Protein AF-X1DSL9-F1 (afdb_monomer)

Foldseek 3Di:
DDAWDWAFPADDDPVDTDIGTPGDHPDDPPDDDPDDDDDCDDPQWHFPAWDDEQQWIKGAATPVQQFKIKTAFRVPHVHQAQFDDPDDPPDRHRDQRHIDMDGAPDPDSWGWQYWDYDLFTWIFTQQAIKTWAFPVSDDDGRVGIDIGGQTGQGFDNDYWDDDDQWIWTATNVRDFIWIWGQDPVVRGIDIDTPPPD

Sequence (197 aa):
GKQGYFTVTAWTSATIVTANIISEIPGAANQYHSEWSREAFDDSNGPAHVTYHESRKVYATTNDSPQKVWLSRTFIYNDFGDSVDEGEDDDDIATDESGFDLELSTDQANEIKWLSSGESLATGTFGGEFTSVSPSGSSLTRKNKNSKRQSGWGSEFIKVMKMGNYVYYVQRGARRLRELFYFFDNDNYKSTDMTAL

Secondary structure (DSSP, 8-state):
----EEEEEEEEETTEEEEEEEE--SS-TT---------S--TTS--SEEEEETTEEEEE--SS-TTEEEEPBTTBTT---SSB--SSS---B--TTS-EEEE---SS-PPEEEEEESSSEEEEETTEEEEEE-TTSS--BTTB-EEEEEESS-B-SS--EEETTEEEEEBTTS--EEEEEEEGGGTEEEEEESS--

pLDDT: mean 88.48, std 10.77, range [45.94, 98.06]

Nearest PDB structures (foldseek):
  8ck1-assembly1_A  TM=8.897E-01  e=5.812E-11  Ribes
  2p4o-assembly1_A  TM=6.031E-01  e=2.527E-01  Nostoc punctiforme PCC 73102
  8h37-assembly1_P  TM=5.304E-01  e=2.164E-01  Homo sapiens
  8oxk-assembly1_A  TM=4.117E-01  e=8.518E+00  Blumeria hordei
  7kc8-assembly3_C  TM=2.123E-01  e=6.577E+00  Culex quinquefasciatus

Structure (mmCIF, N/CA/C/O backbone):
data_AF-X1DSL9-F1
#
_entry.id   AF-X1DSL9-F1
#
loop_
_atom_site.group_PDB
_atom_site.id
_atom_site.type_symbol
_atom_site.label_atom_id
_atom_site.label_alt_id
_atom_site.label_comp_id
_atom_site.label_asym_id
_atom_site.label_entity_id
_atom_site.label_seq_id
_atom_site.pdbx_PDB_ins_code
_atom_site.Cartn_x
_atom_site.Cartn_y
_atom_site.Cartn_z
_atom_site.occupancy
_atom_site.B_iso_or_equiv
_atom_site.auth_seq_id
_atom_site.auth_comp_id
_atom_site.auth_asym_id
_atom_site.auth_atom_id
_atom_site.pdbx_PDB_model_num
ATOM 1 N N . GLY A 1 1 ? 23.587 1.075 -9.862 1.00 53.50 1 GLY A N 1
ATOM 2 C CA . GLY A 1 1 ? 24.047 0.954 -11.256 1.00 53.50 1 GLY A CA 1
ATOM 3 C C . GLY A 1 1 ? 22.883 1.291 -12.152 1.00 53.50 1 GLY A C 1
ATOM 4 O O . GLY A 1 1 ? 21.760 1.189 -11.670 1.00 53.50 1 GLY A O 1
ATOM 5 N N . LYS A 1 2 ? 23.136 1.709 -13.396 1.00 64.62 2 LYS A N 1
ATOM 6 C CA . LYS A 1 2 ? 22.067 1.839 -14.396 1.00 64.62 2 LYS A CA 1
ATOM 7 C C . LYS A 1 2 ? 21.360 0.483 -14.542 1.00 64.62 2 LYS A C 1
ATOM 9 O O . LYS A 1 2 ? 22.008 -0.550 -14.365 1.00 64.62 2 LYS A O 1
ATOM 14 N N . GLN A 1 3 ? 20.055 0.482 -14.768 1.00 72.25 3 GLN A N 1
ATOM 15 C CA . GLN A 1 3 ? 19.262 -0.721 -15.020 1.00 72.25 3 GLN A CA 1
ATOM 16 C C . GLN A 1 3 ? 18.613 -0.547 -16.388 1.00 72.25 3 GLN A C 1
ATOM 18 O O . GLN A 1 3 ? 18.070 0.513 -16.664 1.00 72.25 3 GLN A O 1
ATOM 23 N N . GLY A 1 4 ? 18.691 -1.570 -17.234 1.00 78.75 4 GLY A N 1
ATOM 24 C CA . GLY A 1 4 ? 17.967 -1.586 -18.501 1.00 78.75 4 GLY A CA 1
ATOM 25 C C . GLY A 1 4 ? 16.655 -2.337 -18.354 1.00 78.75 4 GLY A C 1
ATOM 26 O O . GLY A 1 4 ? 16.510 -3.187 -17.472 1.00 78.75 4 GLY A O 1
ATOM 27 N N . TYR A 1 5 ? 15.713 -2.070 -19.248 1.00 81.94 5 TYR A N 1
ATOM 28 C CA . TYR A 1 5 ? 14.448 -2.792 -19.300 1.00 81.94 5 TYR A CA 1
ATOM 29 C C . TYR A 1 5 ? 14.023 -3.047 -20.743 1.00 81.94 5 TYR A C 1
ATOM 31 O O . TYR A 1 5 ? 14.337 -2.305 -21.678 1.00 81.94 5 TYR A O 1
ATOM 39 N N . PHE A 1 6 ? 13.324 -4.158 -20.926 1.00 85.44 6 PHE A N 1
ATOM 40 C CA . PHE A 1 6 ? 12.915 -4.665 -22.223 1.00 85.44 6 PHE A CA 1
ATOM 41 C C . PHE A 1 6 ? 11.532 -5.295 -22.120 1.00 85.44 6 PHE A C 1
ATOM 43 O O . PHE A 1 6 ? 11.137 -5.788 -21.064 1.00 85.44 6 PHE A O 1
ATOM 50 N N . THR A 1 7 ? 10.823 -5.343 -23.241 1.00 87.00 7 THR A N 1
ATOM 51 C CA . THR A 1 7 ? 9.549 -6.058 -23.345 1.00 87.00 7 THR A CA 1
ATOM 52 C C . THR A 1 7 ? 9.749 -7.327 -24.148 1.00 87.00 7 THR A C 1
ATOM 54 O O . THR A 1 7 ? 10.186 -7.276 -25.299 1.00 87.00 7 THR A O 1
ATOM 57 N N . VAL A 1 8 ? 9.404 -8.475 -23.565 1.00 88.38 8 VAL A N 1
ATOM 58 C CA . VAL A 1 8 ? 9.388 -9.755 -24.283 1.00 88.38 8 VAL A CA 1
ATOM 59 C C . VAL A 1 8 ? 8.252 -9.744 -25.307 1.00 88.38 8 VAL A C 1
ATOM 61 O O . VAL A 1 8 ? 7.096 -9.526 -24.960 1.00 88.38 8 VAL A O 1
ATOM 64 N N . THR A 1 9 ? 8.577 -9.983 -26.576 1.00 91.25 9 THR A N 1
ATOM 65 C CA . THR A 1 9 ? 7.624 -9.981 -27.699 1.00 91.25 9 THR A CA 1
ATOM 66 C C . THR A 1 9 ? 7.289 -11.378 -28.205 1.00 91.25 9 THR A C 1
ATOM 68 O O . THR A 1 9 ? 6.219 -11.577 -28.776 1.00 91.25 9 THR A O 1
ATOM 71 N N . ALA A 1 10 ? 8.171 -12.358 -27.990 1.00 91.62 10 ALA A N 1
ATOM 72 C CA . ALA A 1 10 ? 7.901 -13.754 -28.317 1.00 91.62 10 ALA A CA 1
ATOM 73 C C . ALA A 1 10 ? 8.630 -14.710 -27.367 1.00 91.62 10 ALA A C 1
ATOM 75 O O . ALA A 1 10 ? 9.811 -14.536 -27.062 1.00 91.62 10 ALA A O 1
ATOM 76 N N . TRP A 1 11 ? 7.938 -15.768 -26.949 1.00 90.88 11 TRP A N 1
ATOM 77 C CA . TRP A 1 11 ? 8.532 -16.875 -26.206 1.00 90.88 11 TRP A CA 1
ATOM 78 C C . TRP A 1 11 ? 8.866 -18.022 -27.162 1.00 90.88 11 TRP A C 1
ATOM 80 O O . TRP A 1 11 ? 8.003 -18.464 -27.919 1.00 90.88 11 TRP A O 1
ATOM 90 N N . THR A 1 12 ? 10.113 -18.502 -27.140 1.00 94.19 12 THR A N 1
ATOM 91 C CA . THR A 1 12 ? 10.549 -19.639 -27.974 1.00 94.19 12 THR A CA 1
ATOM 92 C C . THR A 1 12 ? 10.732 -20.902 -27.137 1.00 94.19 12 THR A C 1
ATOM 94 O O . THR A 1 12 ? 10.308 -21.982 -27.541 1.00 94.19 12 THR A O 1
ATOM 97 N N . SER A 1 13 ? 11.386 -20.787 -25.979 1.00 91.88 13 SER A N 1
ATOM 98 C CA . SER A 1 13 ? 11.578 -21.886 -25.029 1.00 91.88 13 SER A CA 1
ATOM 99 C C . SER A 1 13 ? 11.922 -21.352 -23.635 1.00 91.88 13 SER A C 1
ATOM 101 O O . SER A 1 13 ? 12.111 -20.151 -23.452 1.00 91.88 13 SER A O 1
ATOM 103 N N . ALA A 1 14 ? 12.082 -22.244 -22.653 1.00 87.75 14 ALA A N 1
ATOM 104 C CA . ALA A 1 14 ? 12.464 -21.878 -21.286 1.00 87.75 14 ALA A CA 1
ATOM 105 C C . ALA A 1 14 ? 13.813 -21.134 -21.176 1.00 87.75 14 ALA A C 1
ATOM 107 O O . ALA A 1 14 ? 14.087 -20.535 -20.142 1.00 87.75 14 ALA A O 1
ATOM 108 N N . THR A 1 15 ? 14.652 -21.165 -22.216 1.00 88.00 15 THR A N 1
ATOM 109 C CA . THR A 1 15 ? 15.962 -20.494 -22.244 1.00 88.00 15 THR A CA 1
ATOM 110 C C . THR A 1 15 ? 16.094 -19.455 -23.358 1.00 88.00 15 THR A C 1
ATOM 112 O O . THR A 1 15 ? 17.153 -18.847 -23.487 1.00 88.00 15 THR A O 1
ATOM 115 N N . ILE A 1 16 ? 15.057 -19.254 -24.184 1.00 88.94 16 ILE A N 1
ATOM 116 C CA . ILE A 1 16 ? 15.119 -18.371 -25.358 1.00 88.94 16 ILE A CA 1
ATOM 117 C C . ILE A 1 16 ? 13.824 -17.567 -25.485 1.00 88.94 16 ILE A C 1
ATOM 119 O O . ILE A 1 16 ? 12.738 -18.129 -25.661 1.00 88.94 16 ILE A O 1
ATOM 123 N N . VAL A 1 17 ? 13.970 -16.244 -25.484 1.00 90.62 17 VAL A N 1
ATOM 124 C CA . VAL A 1 17 ? 12.904 -15.271 -25.741 1.00 90.62 17 VAL A CA 1
ATOM 125 C C . VAL A 1 17 ? 13.386 -14.210 -26.730 1.00 90.62 17 VAL A C 1
ATOM 127 O O . VAL A 1 17 ? 14.581 -13.934 -26.826 1.00 90.62 17 VAL A O 1
ATOM 130 N N . THR A 1 18 ? 12.457 -13.614 -27.468 1.00 91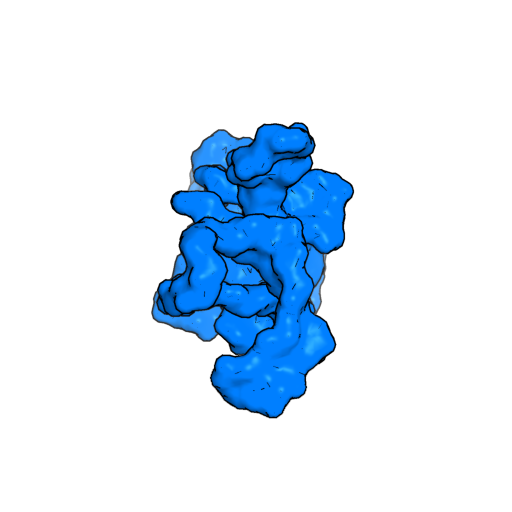.94 18 THR A N 1
ATOM 131 C CA . THR A 1 18 ? 12.689 -12.403 -28.262 1.00 91.94 18 THR A CA 1
ATOM 132 C C . THR A 1 18 ? 12.154 -11.213 -27.482 1.00 91.94 18 THR A C 1
ATOM 134 O O . THR A 1 18 ? 11.041 -11.277 -26.959 1.00 91.94 18 THR A O 1
ATOM 137 N N . ALA A 1 19 ? 12.934 -10.138 -27.397 1.00 89.50 19 ALA A N 1
ATOM 138 C CA . ALA A 1 19 ? 12.569 -8.937 -26.662 1.00 89.50 19 ALA A CA 1
ATOM 139 C C . ALA A 1 19 ? 12.942 -7.665 -27.429 1.00 89.50 19 ALA A C 1
ATOM 141 O O . ALA A 1 19 ? 13.928 -7.641 -28.164 1.00 89.50 19 ALA A O 1
ATOM 142 N N . ASN A 1 20 ? 12.161 -6.609 -27.212 1.00 89.62 20 ASN A N 1
ATOM 143 C CA . ASN A 1 20 ? 12.478 -5.250 -27.627 1.00 89.62 20 ASN A CA 1
ATOM 144 C C . ASN A 1 20 ? 13.116 -4.517 -26.446 1.00 89.62 20 ASN A C 1
ATOM 146 O O . ASN A 1 20 ? 12.487 -4.387 -25.396 1.00 89.62 20 ASN A O 1
ATOM 150 N N . ILE A 1 21 ? 14.347 -4.043 -26.622 1.00 85.75 21 ILE A N 1
ATOM 151 C CA . ILE A 1 21 ? 15.046 -3.228 -25.624 1.00 85.75 21 ILE A CA 1
ATOM 152 C C . ILE A 1 21 ? 14.419 -1.831 -25.627 1.00 85.75 21 ILE A C 1
ATOM 154 O O . ILE A 1 21 ? 14.299 -1.227 -26.693 1.00 85.75 21 ILE A O 1
ATOM 158 N N . ILE A 1 22 ? 13.992 -1.354 -24.457 1.00 82.06 22 ILE A N 1
ATOM 159 C CA . ILE A 1 22 ? 13.404 -0.016 -24.291 1.00 82.06 22 ILE A CA 1
ATOM 160 C C . ILE A 1 22 ? 14.430 0.933 -23.670 1.00 82.06 22 ILE A C 1
ATOM 162 O O . ILE A 1 22 ? 14.596 2.040 -24.164 1.00 82.06 22 ILE A O 1
ATOM 166 N N . SER A 1 23 ? 15.153 0.467 -22.650 1.00 79.44 23 SER A N 1
ATOM 167 C CA . SER A 1 23 ? 16.322 1.141 -22.078 1.00 79.44 23 SER A CA 1
ATOM 168 C C . SER A 1 23 ? 17.539 0.227 -22.161 1.00 79.44 23 SER A C 1
ATOM 170 O O . SER A 1 23 ? 17.407 -1.000 -22.066 1.00 79.44 23 SER A O 1
ATOM 172 N N . GLU A 1 24 ? 18.714 0.818 -22.375 1.00 81.88 24 GLU A N 1
ATOM 173 C CA . GLU A 1 24 ? 19.961 0.090 -22.584 1.00 81.88 24 GLU A CA 1
ATOM 174 C C . GLU A 1 24 ? 20.248 -0.855 -21.410 1.00 81.88 24 GLU A C 1
ATOM 176 O O . GLU A 1 24 ? 20.311 -0.455 -20.250 1.00 81.88 24 GLU A O 1
ATOM 181 N N . ILE A 1 25 ? 20.438 -2.142 -21.715 1.00 81.06 25 ILE A N 1
ATOM 182 C CA . ILE A 1 25 ? 20.889 -3.123 -20.729 1.00 81.06 25 ILE A CA 1
ATOM 183 C C . ILE A 1 25 ? 22.394 -2.904 -20.535 1.00 81.06 25 ILE A C 1
ATOM 185 O O . ILE A 1 25 ? 23.152 -3.142 -21.478 1.00 81.06 25 ILE A O 1
ATOM 189 N N . PRO A 1 26 ? 22.855 -2.480 -19.344 1.00 79.81 26 PRO A N 1
ATOM 190 C CA . PRO A 1 26 ? 24.256 -2.141 -19.150 1.00 79.81 26 PRO A CA 1
ATOM 191 C C . PRO A 1 26 ? 25.144 -3.373 -19.314 1.00 79.81 26 PRO A C 1
ATOM 193 O O . PRO A 1 26 ? 24.991 -4.348 -18.580 1.00 79.81 26 PRO A O 1
ATOM 196 N N . GLY A 1 27 ? 26.111 -3.314 -20.227 1.00 77.44 27 GLY A N 1
ATOM 197 C CA . GLY A 1 27 ? 27.051 -4.405 -20.481 1.00 77.44 27 GLY A CA 1
ATOM 198 C C . GLY A 1 27 ? 27.331 -4.590 -21.967 1.00 77.44 27 GLY A C 1
ATOM 199 O O . GLY A 1 27 ? 26.749 -3.926 -22.819 1.00 77.44 27 GLY A O 1
ATOM 200 N N . ALA A 1 28 ? 28.254 -5.493 -22.299 1.00 67.44 28 ALA A N 1
ATOM 201 C CA . ALA A 1 28 ? 28.472 -5.848 -23.699 1.00 67.44 28 ALA A CA 1
ATOM 202 C C . ALA A 1 28 ? 27.356 -6.785 -24.191 1.00 67.44 28 ALA A C 1
ATOM 204 O O . ALA A 1 28 ? 26.881 -7.642 -23.444 1.00 67.44 28 ALA A O 1
ATOM 205 N N . ALA A 1 29 ? 26.986 -6.679 -25.471 1.00 70.50 29 ALA A N 1
ATOM 206 C CA . ALA A 1 29 ? 26.063 -7.621 -26.101 1.00 70.50 29 ALA A CA 1
ATOM 207 C C . ALA A 1 29 ? 26.528 -9.081 -25.896 1.00 70.50 29 ALA A C 1
ATOM 209 O O . ALA A 1 29 ? 27.721 -9.377 -25.989 1.00 70.50 29 ALA A O 1
ATOM 210 N N . ASN A 1 30 ? 25.582 -9.995 -25.648 1.00 74.38 30 ASN A N 1
ATOM 211 C CA . ASN A 1 30 ? 25.807 -11.419 -25.335 1.00 74.38 30 ASN A CA 1
ATOM 212 C C . ASN A 1 30 ? 26.483 -11.716 -23.980 1.00 74.38 30 ASN A C 1
ATOM 214 O O . ASN A 1 30 ? 27.097 -12.775 -23.821 1.00 74.38 30 ASN A O 1
ATOM 218 N N . GLN A 1 31 ? 26.369 -10.825 -22.994 1.00 78.81 31 GLN A N 1
ATOM 219 C CA . GLN A 1 31 ? 26.757 -11.133 -21.617 1.00 78.81 31 GLN A CA 1
ATOM 220 C C . GLN A 1 31 ? 25.632 -11.812 -20.830 1.00 78.81 31 GLN A C 1
ATOM 222 O O . GLN A 1 31 ? 24.444 -11.648 -21.100 1.00 78.81 31 GLN A O 1
ATOM 227 N N . TYR A 1 32 ? 26.035 -12.617 -19.848 1.00 79.69 32 TYR A N 1
ATOM 228 C CA . TYR A 1 32 ? 25.118 -13.229 -18.898 1.00 79.69 32 TYR A CA 1
ATOM 229 C C . TYR A 1 32 ? 24.768 -12.225 -17.795 1.00 79.69 32 TYR A C 1
ATOM 231 O O . TYR A 1 32 ? 25.663 -11.718 -17.119 1.00 79.69 32 TYR A O 1
ATOM 239 N N . HIS A 1 33 ? 23.472 -11.992 -17.585 1.00 80.69 33 HIS A N 1
ATOM 240 C CA . HIS A 1 33 ? 22.948 -11.188 -16.484 1.00 80.69 33 HIS A CA 1
ATOM 241 C C . HIS A 1 33 ? 22.270 -12.115 -15.469 1.00 80.69 33 HIS A C 1
ATOM 243 O O . HIS A 1 33 ? 21.250 -12.734 -15.768 1.00 80.69 33 HIS A O 1
ATOM 249 N N . SER A 1 34 ? 22.848 -12.240 -14.271 1.00 82.75 34 SER A N 1
ATOM 250 C CA . SER A 1 34 ? 22.270 -13.030 -13.171 1.00 82.75 34 SER A CA 1
ATOM 251 C C . SER A 1 34 ? 21.166 -12.297 -12.417 1.00 82.75 34 SER A C 1
ATOM 253 O O . SER A 1 34 ? 20.365 -12.928 -11.734 1.00 82.75 34 SER A O 1
ATOM 255 N N . GLU A 1 35 ? 21.151 -10.970 -12.508 1.00 81.62 35 GLU A N 1
ATOM 256 C CA . GLU A 1 35 ? 20.206 -10.105 -11.815 1.00 81.62 35 GLU A CA 1
ATOM 257 C C . GLU A 1 35 ? 19.180 -9.597 -12.822 1.00 81.62 35 GLU A C 1
ATOM 259 O O . GLU A 1 35 ? 19.489 -8.785 -13.691 1.00 81.62 35 GLU A O 1
ATOM 264 N N . TRP A 1 36 ? 17.962 -10.110 -12.716 1.00 81.31 36 TRP A N 1
ATOM 265 C CA . TRP A 1 36 ? 16.813 -9.632 -13.469 1.00 81.31 36 TRP A CA 1
ATOM 266 C C . TRP A 1 36 ? 15.562 -9.789 -12.608 1.00 81.31 36 TRP A C 1
ATOM 268 O O . TRP A 1 36 ? 15.503 -10.636 -11.713 1.00 81.31 36 TRP A O 1
ATOM 278 N N . SER A 1 37 ? 14.562 -8.964 -12.877 1.00 82.88 37 SER A N 1
ATOM 279 C CA . SER A 1 37 ? 13.240 -9.061 -12.274 1.00 82.88 37 SER A CA 1
ATOM 280 C C . SER A 1 37 ? 12.183 -9.048 -13.367 1.00 82.88 37 SER A C 1
ATOM 282 O O . SER A 1 37 ? 12.396 -8.532 -14.464 1.00 82.88 37 SER A O 1
ATOM 284 N N . ARG A 1 38 ? 11.042 -9.660 -13.064 1.00 84.19 38 ARG A N 1
ATOM 285 C CA . ARG A 1 38 ? 9.847 -9.600 -13.900 1.00 84.19 38 ARG A CA 1
ATOM 286 C C . ARG A 1 38 ? 8.983 -8.402 -13.501 1.00 84.19 38 ARG A C 1
ATOM 288 O O . ARG A 1 38 ? 9.113 -7.897 -12.383 1.00 84.19 38 ARG A O 1
ATOM 295 N N . GLU A 1 39 ? 8.091 -7.972 -14.390 1.00 83.25 39 GLU A N 1
ATOM 296 C CA . GLU A 1 39 ? 7.032 -7.027 -14.056 1.00 83.25 39 GLU A CA 1
ATOM 297 C C . GLU A 1 39 ? 6.227 -7.463 -12.818 1.00 83.25 39 GLU A C 1
ATOM 299 O O . GLU A 1 39 ? 5.991 -8.648 -12.584 1.00 83.25 39 GLU A O 1
ATOM 304 N N . ALA A 1 40 ? 5.792 -6.486 -12.016 1.00 85.62 40 ALA A N 1
ATOM 305 C CA . ALA A 1 40 ? 4.997 -6.751 -10.815 1.00 85.62 40 ALA A CA 1
ATOM 306 C C . ALA A 1 40 ? 3.572 -7.234 -11.135 1.00 85.62 40 ALA A C 1
ATOM 308 O O . ALA A 1 40 ? 2.959 -7.905 -10.307 1.00 85.62 40 ALA A O 1
ATOM 309 N N . PHE A 1 41 ? 3.052 -6.876 -12.314 1.00 89.56 41 PHE A N 1
ATOM 310 C CA . PHE A 1 41 ? 1.692 -7.181 -12.745 1.00 89.56 41 PHE A CA 1
ATOM 311 C C . PHE A 1 41 ? 1.694 -7.810 -14.133 1.00 89.56 41 PHE A C 1
ATOM 313 O O . PHE A 1 41 ? 2.291 -7.260 -15.054 1.00 89.56 41 PHE A O 1
ATOM 320 N N . ASP A 1 42 ? 0.961 -8.907 -14.287 1.00 88.44 42 ASP A N 1
ATOM 321 C CA . ASP A 1 42 ? 0.692 -9.548 -15.573 1.00 88.44 42 ASP A CA 1
ATOM 322 C C . ASP A 1 42 ? -0.766 -10.050 -15.632 1.00 88.44 42 ASP A C 1
ATOM 324 O O . ASP A 1 42 ? -1.522 -9.896 -14.668 1.00 88.44 42 ASP A O 1
ATOM 328 N N . ASP A 1 43 ? -1.164 -10.669 -16.748 1.00 86.56 43 ASP A N 1
ATOM 329 C CA . ASP A 1 43 ? -2.524 -11.196 -16.960 1.00 86.56 43 ASP A CA 1
ATOM 330 C C . ASP A 1 43 ? -2.972 -12.236 -15.909 1.00 86.56 43 ASP A C 1
ATOM 332 O O . ASP A 1 43 ? -4.168 -12.446 -15.700 1.00 86.56 43 ASP A O 1
ATOM 336 N N . SER A 1 44 ? -2.027 -12.897 -15.242 1.00 88.94 44 SER A N 1
ATOM 337 C CA . SER A 1 44 ? -2.242 -13.907 -14.199 1.00 88.94 44 SER A CA 1
ATOM 338 C C . SER A 1 44 ? -1.964 -13.412 -12.770 1.00 88.94 44 SER A C 1
ATOM 340 O O . SER A 1 44 ? -2.348 -14.076 -11.804 1.00 88.94 44 SER A O 1
ATOM 342 N N . ASN A 1 45 ? -1.333 -12.246 -12.619 1.00 92.19 45 ASN A N 1
ATOM 343 C CA . ASN A 1 45 ? -0.807 -11.712 -11.365 1.00 92.19 45 ASN A CA 1
ATOM 344 C C . ASN A 1 45 ? -1.160 -10.227 -11.197 1.00 92.19 45 ASN A C 1
ATOM 346 O O . ASN A 1 45 ? -0.297 -9.363 -11.057 1.00 92.19 45 ASN A O 1
ATOM 350 N N . GLY A 1 46 ? -2.455 -9.921 -11.247 1.00 92.88 46 GLY A N 1
ATOM 351 C CA . GLY A 1 46 ? -2.964 -8.567 -11.041 1.00 92.88 46 GLY A CA 1
ATOM 352 C C . GLY A 1 46 ? -3.097 -8.182 -9.560 1.00 92.88 46 GLY A C 1
ATOM 353 O O . GLY A 1 46 ? -3.165 -9.055 -8.689 1.00 92.88 46 GLY A O 1
ATOM 354 N N . PRO A 1 47 ? -3.181 -6.875 -9.255 1.00 95.44 47 PRO A N 1
ATOM 355 C CA . PRO A 1 47 ? -3.412 -6.407 -7.898 1.00 95.44 47 PRO A CA 1
ATOM 356 C C . PRO A 1 47 ? -4.860 -6.645 -7.447 1.00 95.44 47 PRO A C 1
ATOM 358 O O . PRO A 1 47 ? -5.794 -6.375 -8.206 1.00 95.44 47 PRO A O 1
ATOM 361 N N . ALA A 1 48 ? -5.082 -7.075 -6.199 1.00 94.50 48 ALA A N 1
ATOM 362 C CA . ALA A 1 48 ? -6.448 -7.283 -5.686 1.00 94.50 48 ALA A CA 1
ATOM 363 C C . ALA A 1 48 ? -7.077 -6.017 -5.076 1.00 94.50 48 ALA A C 1
ATOM 365 O O . ALA A 1 48 ? -8.300 -5.926 -4.929 1.00 94.50 48 ALA A O 1
ATOM 366 N N . HIS A 1 49 ? -6.258 -5.023 -4.719 1.00 96.12 49 HIS A N 1
ATOM 367 C CA . HIS A 1 49 ? -6.713 -3.789 -4.084 1.00 96.12 49 HIS A CA 1
ATOM 368 C C . HIS A 1 49 ? -6.224 -2.541 -4.809 1.00 96.12 49 HIS A C 1
ATOM 370 O O . HIS A 1 49 ? -5.084 -2.477 -5.263 1.00 96.12 49 HIS A O 1
ATOM 376 N N . VAL A 1 50 ? -7.087 -1.521 -4.854 1.00 96.56 50 VAL A N 1
ATOM 377 C CA . VAL A 1 50 ? -6.793 -0.217 -5.452 1.00 96.56 50 VAL A CA 1
ATOM 378 C C . VAL A 1 50 ? -7.322 0.923 -4.584 1.00 96.56 50 VAL A C 1
ATOM 380 O O . VAL A 1 50 ? -8.425 0.848 -4.039 1.00 96.56 50 VAL A O 1
ATOM 383 N N . THR A 1 51 ? -6.545 1.996 -4.467 1.00 96.81 51 THR A N 1
ATOM 384 C CA . THR A 1 51 ? -6.988 3.282 -3.911 1.00 96.81 51 THR A CA 1
ATOM 385 C C . THR A 1 51 ? -6.183 4.435 -4.516 1.00 96.81 51 THR A C 1
ATOM 387 O O . THR A 1 51 ? -5.348 4.227 -5.395 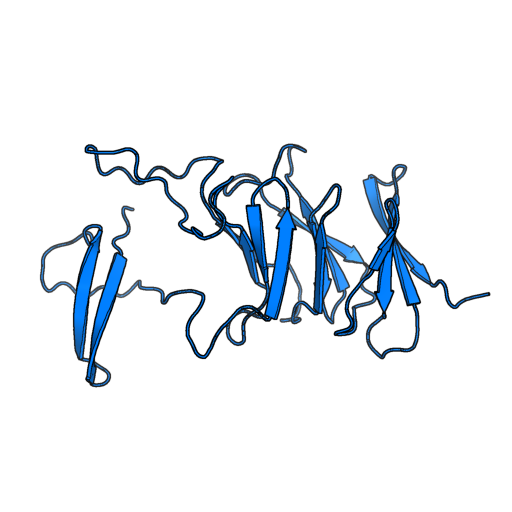1.00 96.81 51 THR A O 1
ATOM 390 N N . TYR A 1 52 ? -6.430 5.655 -4.049 1.00 97.00 52 TYR A N 1
ATOM 391 C CA . TYR A 1 52 ? -5.619 6.828 -4.354 1.00 97.00 52 TYR A CA 1
ATOM 392 C C . TYR A 1 52 ? -5.122 7.465 -3.061 1.00 97.00 52 TYR A C 1
ATOM 394 O O . TYR A 1 52 ? -5.882 7.619 -2.102 1.00 97.00 52 TYR A O 1
ATOM 402 N N . HIS A 1 53 ? -3.854 7.852 -3.029 1.00 97.06 53 HIS A N 1
ATOM 403 C CA . HIS A 1 53 ? -3.231 8.482 -1.870 1.00 97.06 53 HIS A CA 1
ATOM 404 C C . HIS A 1 53 ? -2.191 9.493 -2.343 1.00 97.06 53 HIS A C 1
ATOM 406 O O . HIS A 1 53 ? -1.389 9.164 -3.209 1.00 97.06 53 HIS A O 1
ATOM 412 N N . GLU A 1 54 ? -2.251 10.722 -1.824 1.00 95.69 54 GLU A N 1
ATOM 413 C CA . GLU A 1 54 ? -1.286 11.793 -2.125 1.00 95.69 54 GLU A CA 1
ATOM 414 C C . GLU A 1 54 ? -0.989 11.976 -3.625 1.00 95.69 54 GLU A C 1
ATOM 416 O O . GLU A 1 54 ? 0.158 11.987 -4.062 1.00 95.69 54 GLU A O 1
ATOM 421 N N . SER A 1 55 ? -2.044 12.091 -4.438 1.00 96.19 55 SER A N 1
ATOM 422 C CA . SER A 1 55 ? -1.932 12.234 -5.900 1.00 96.19 55 SER A CA 1
ATOM 423 C C . SER A 1 55 ? -1.232 11.064 -6.601 1.00 96.19 55 SER A C 1
ATOM 425 O O . SER A 1 55 ? -0.699 11.225 -7.697 1.00 96.19 55 SER A O 1
ATOM 427 N N . ARG A 1 56 ? -1.277 9.864 -6.017 1.00 96.62 56 ARG A N 1
ATOM 428 C CA . ARG A 1 5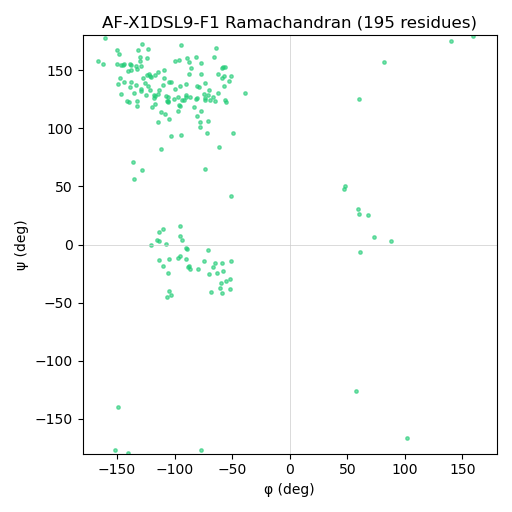6 ? -0.798 8.615 -6.622 1.00 96.62 56 ARG A CA 1
ATOM 429 C C . ARG A 1 56 ? -1.913 7.585 -6.657 1.00 96.62 56 ARG A C 1
ATOM 431 O O . ARG A 1 56 ? -2.746 7.525 -5.747 1.00 96.62 56 ARG A O 1
ATOM 438 N N . LYS A 1 57 ? -1.925 6.752 -7.695 1.00 97.56 57 LYS A N 1
ATOM 439 C CA . LYS A 1 57 ? -2.711 5.519 -7.693 1.00 97.56 57 LYS A CA 1
ATOM 440 C C . LYS A 1 57 ? -1.939 4.484 -6.890 1.00 97.56 57 LYS A C 1
ATOM 442 O O . LYS A 1 57 ? -0.730 4.350 -7.052 1.00 97.56 57 LYS A O 1
ATOM 447 N N . VAL A 1 58 ? -2.641 3.763 -6.033 1.00 97.94 58 VAL A N 1
ATOM 448 C CA . VAL A 1 58 ? -2.059 2.752 -5.161 1.00 97.94 58 VAL A CA 1
ATOM 449 C C . VAL A 1 58 ? -2.661 1.406 -5.510 1.00 97.94 58 VAL A C 1
ATOM 451 O O . VAL A 1 58 ? -3.883 1.260 -5.481 1.00 97.94 58 VAL A O 1
ATOM 454 N N . TYR A 1 59 ? -1.807 0.434 -5.790 1.00 97.62 59 TYR A N 1
ATOM 455 C CA . TYR A 1 59 ? -2.168 -0.972 -5.877 1.00 97.62 59 TYR A CA 1
ATOM 456 C C . TYR A 1 59 ? -1.595 -1.728 -4.689 1.00 97.62 59 TYR A C 1
ATOM 458 O O . TYR A 1 59 ? -0.550 -1.360 -4.158 1.00 97.62 59 TYR A O 1
ATOM 466 N N . ALA A 1 60 ? -2.258 -2.796 -4.266 1.00 96.12 60 ALA A N 1
ATOM 467 C CA . ALA A 1 60 ? -1.698 -3.694 -3.270 1.00 96.12 60 ALA A CA 1
ATOM 468 C C . ALA A 1 60 ? -2.101 -5.133 -3.529 1.00 96.12 60 ALA A C 1
ATOM 470 O O . ALA A 1 60 ? -3.177 -5.372 -4.080 1.00 96.12 60 ALA A O 1
ATOM 471 N N . THR A 1 61 ? -1.240 -6.023 -3.032 1.00 94.56 61 THR A N 1
ATOM 472 C CA . THR A 1 61 ? -1.339 -7.484 -3.046 1.00 94.56 61 THR A CA 1
ATOM 473 C C . THR A 1 61 ? -1.413 -8.097 -4.439 1.00 94.56 61 THR A C 1
ATOM 475 O O . THR A 1 61 ? -2.286 -7.766 -5.229 1.00 94.56 61 THR A O 1
ATOM 478 N N . THR A 1 62 ? -0.511 -9.026 -4.725 1.00 94.50 62 THR A N 1
ATOM 479 C CA . THR A 1 62 ? -0.607 -9.946 -5.866 1.00 94.50 62 THR A CA 1
ATOM 480 C C . THR A 1 62 ? -0.427 -11.376 -5.357 1.00 94.50 62 THR A C 1
ATOM 482 O O . THR A 1 62 ? -0.089 -11.569 -4.184 1.00 94.50 62 THR A O 1
ATOM 485 N N . ASN A 1 63 ? -0.631 -12.382 -6.211 1.00 91.50 63 ASN A N 1
ATOM 486 C CA . ASN A 1 63 ? -0.434 -13.781 -5.817 1.00 91.50 63 ASN A CA 1
ATOM 487 C C . ASN A 1 63 ? 1.021 -14.041 -5.391 1.00 91.50 63 ASN A C 1
ATOM 489 O O . ASN A 1 63 ? 1.257 -14.752 -4.415 1.00 91.50 63 ASN A O 1
ATOM 493 N N . ASP A 1 64 ? 1.981 -13.409 -6.072 1.00 92.00 64 ASP A N 1
ATOM 494 C CA . ASP A 1 64 ? 3.412 -13.569 -5.781 1.00 92.00 64 ASP A CA 1
ATOM 495 C C . ASP A 1 64 ? 3.925 -12.620 -4.691 1.00 92.00 64 ASP A C 1
ATOM 497 O O . ASP A 1 64 ? 4.977 -12.845 -4.095 1.00 92.00 64 ASP A O 1
ATOM 501 N N . SER A 1 65 ? 3.222 -11.515 -4.441 1.00 92.94 65 SER A N 1
ATOM 502 C CA . SER A 1 65 ? 3.638 -10.471 -3.500 1.00 92.94 65 SER A CA 1
ATOM 503 C C . SER A 1 65 ? 2.460 -10.015 -2.632 1.00 92.94 65 SER A C 1
ATOM 505 O O . SER A 1 65 ? 1.972 -8.886 -2.767 1.00 92.94 65 SER A O 1
ATOM 507 N N . PRO A 1 66 ? 1.999 -10.865 -1.692 1.00 93.00 66 PRO A N 1
ATOM 508 C CA . PRO A 1 66 ? 0.772 -10.623 -0.934 1.00 93.00 66 PRO A CA 1
ATOM 509 C C . PRO A 1 66 ? 0.852 -9.412 0.013 1.00 93.00 66 PRO A C 1
ATOM 511 O O . PRO A 1 66 ? -0.186 -8.877 0.411 1.00 93.00 66 PRO A O 1
ATOM 514 N N . GLN A 1 67 ? 2.065 -8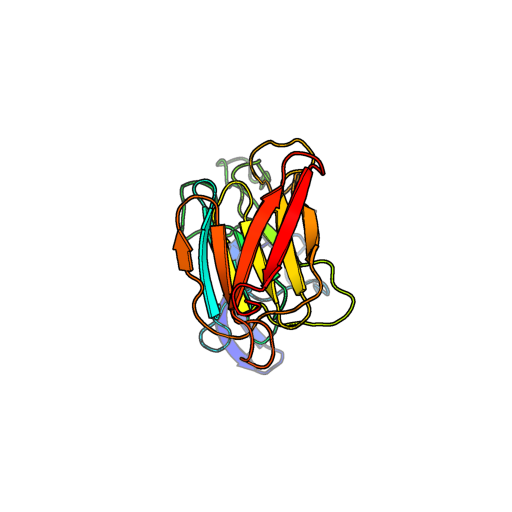.966 0.361 1.00 93.88 67 GLN A N 1
ATOM 515 C CA . GLN A 1 67 ? 2.329 -7.889 1.329 1.00 93.88 67 GLN A CA 1
ATOM 516 C C . GLN A 1 67 ? 2.811 -6.578 0.705 1.00 93.88 67 GLN A C 1
ATOM 518 O O . GLN A 1 67 ? 3.118 -5.629 1.433 1.00 93.88 67 GLN A O 1
ATOM 523 N N . LYS A 1 68 ? 2.932 -6.528 -0.623 1.00 94.75 68 LYS A N 1
ATOM 524 C CA . LYS A 1 68 ? 3.444 -5.350 -1.314 1.00 94.75 68 LYS A CA 1
ATOM 525 C C . LYS A 1 68 ? 2.338 -4.356 -1.637 1.00 94.75 68 LYS A C 1
ATOM 527 O O . LYS A 1 68 ? 1.192 -4.717 -1.920 1.00 94.75 68 LYS A O 1
ATOM 532 N N . VAL A 1 69 ? 2.732 -3.092 -1.604 1.00 96.44 69 VAL A N 1
ATOM 533 C CA . VAL A 1 69 ? 1.957 -1.927 -2.011 1.00 96.44 69 VAL A CA 1
ATOM 534 C C . VAL A 1 69 ? 2.785 -1.170 -3.041 1.00 96.44 69 VAL A C 1
ATOM 536 O O . VAL A 1 69 ? 3.941 -0.856 -2.785 1.00 96.44 69 VAL A O 1
ATOM 539 N N . TRP A 1 70 ? 2.199 -0.851 -4.187 1.00 96.50 70 TRP A N 1
ATOM 540 C CA . TRP A 1 70 ? 2.829 -0.080 -5.253 1.00 96.50 70 TRP A CA 1
ATOM 541 C C . TRP A 1 70 ? 2.117 1.251 -5.397 1.00 96.50 70 TRP A C 1
ATOM 543 O O . TRP A 1 70 ? 0.889 1.299 -5.457 1.00 96.50 70 TRP A O 1
ATOM 553 N N . LEU A 1 71 ? 2.883 2.330 -5.468 1.00 97.00 71 LEU A N 1
ATOM 554 C CA . LEU A 1 71 ? 2.382 3.671 -5.696 1.00 97.00 71 LEU A CA 1
ATOM 555 C C . LEU A 1 71 ? 2.897 4.163 -7.042 1.00 97.00 71 LEU A C 1
ATOM 557 O O . LEU A 1 71 ? 4.093 4.089 -7.330 1.00 97.00 71 LEU A O 1
ATOM 561 N N . SER A 1 72 ? 1.975 4.667 -7.858 1.00 95.44 72 SER A N 1
ATOM 562 C CA . SER A 1 72 ? 2.304 5.282 -9.134 1.00 95.44 72 SER A CA 1
ATOM 563 C C . SER A 1 72 ? 3.141 6.530 -8.907 1.00 95.44 72 SER A C 1
ATOM 565 O O . SER A 1 72 ? 3.207 7.076 -7.799 1.00 95.44 72 SER A O 1
ATOM 567 N N . ARG A 1 73 ? 3.698 7.055 -9.984 1.00 93.25 73 ARG A N 1
ATOM 568 C CA . ARG A 1 73 ? 4.205 8.420 -10.020 1.00 93.25 73 ARG A CA 1
ATOM 569 C C . ARG A 1 73 ? 3.120 9.420 -9.642 1.00 93.25 73 ARG A C 1
ATOM 571 O O . ARG A 1 73 ? 1.922 9.169 -9.843 1.00 93.25 73 ARG A O 1
ATOM 578 N N . THR A 1 74 ? 3.540 10.555 -9.099 1.00 93.06 74 THR A N 1
ATOM 579 C CA . THR A 1 74 ? 2.622 11.640 -8.744 1.00 93.06 74 THR A CA 1
ATOM 580 C C . THR A 1 74 ? 1.925 12.153 -10.006 1.00 93.06 74 THR A C 1
ATOM 582 O O . THR A 1 74 ? 2.572 12.410 -11.014 1.00 93.06 74 THR A O 1
ATOM 585 N N . PHE A 1 75 ? 0.597 12.265 -9.974 1.00 93.50 75 PHE A N 1
ATOM 586 C CA . PHE A 1 75 ? -0.278 12.697 -11.077 1.00 93.50 75 PHE A CA 1
ATOM 587 C C . PHE A 1 75 ? -0.268 11.833 -12.356 1.00 93.50 75 PHE A C 1
ATOM 589 O O . PHE A 1 75 ? -1.122 12.035 -13.219 1.00 93.50 75 PHE A O 1
ATOM 596 N N . ILE A 1 76 ? 0.603 10.824 -12.467 1.00 93.12 76 ILE A N 1
ATOM 597 C CA . ILE A 1 76 ? 0.673 9.895 -13.605 1.00 93.12 76 ILE A CA 1
ATOM 598 C C . ILE A 1 76 ? 0.241 8.499 -13.135 1.00 93.12 76 ILE A C 1
ATOM 600 O O . ILE A 1 76 ? 1.036 7.623 -12.814 1.00 93.12 76 ILE A O 1
ATOM 604 N N . TYR A 1 77 ? -1.073 8.282 -13.082 1.00 93.88 77 TYR A N 1
ATOM 605 C CA . TYR A 1 77 ? -1.699 7.129 -12.413 1.00 93.88 77 TYR A CA 1
ATOM 606 C C . TYR A 1 77 ? -1.527 5.756 -13.075 1.00 93.88 77 TYR A C 1
ATOM 608 O O . TYR A 1 77 ? -2.037 4.761 -12.552 1.00 93.88 77 TYR A O 1
ATOM 616 N N . ASN A 1 78 ? -0.911 5.703 -14.251 1.00 90.94 78 ASN A N 1
ATOM 617 C CA . ASN A 1 78 ? -0.676 4.465 -14.996 1.00 90.94 78 ASN A CA 1
ATOM 618 C C . ASN A 1 78 ? 0.818 4.147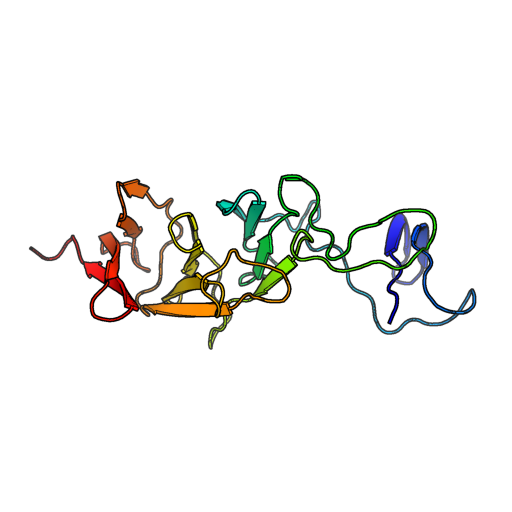 -15.125 1.00 90.94 78 ASN A C 1
ATOM 620 O O . ASN A 1 78 ? 1.160 3.167 -15.773 1.00 90.94 78 ASN A O 1
ATOM 624 N N . ASP A 1 79 ? 1.681 4.951 -14.503 1.00 88.94 79 ASP A N 1
ATOM 625 C CA . ASP A 1 79 ? 3.126 4.762 -14.511 1.00 88.94 79 ASP A CA 1
ATOM 626 C C . ASP A 1 79 ? 3.616 4.501 -13.081 1.00 88.94 79 ASP A C 1
ATOM 628 O O . ASP A 1 79 ? 3.396 5.304 -12.172 1.00 88.94 79 ASP A O 1
ATOM 632 N N . PHE A 1 80 ? 4.243 3.345 -12.883 1.00 90.38 80 PHE A N 1
ATOM 633 C CA . PHE A 1 80 ? 4.805 2.887 -11.611 1.00 90.38 80 PHE A CA 1
ATOM 634 C C . PHE A 1 80 ? 6.338 2.785 -11.663 1.00 90.38 80 PHE A C 1
ATOM 636 O O . PHE A 1 80 ? 6.930 2.228 -10.740 1.00 90.38 80 PHE A O 1
ATOM 643 N N . GLY A 1 81 ? 6.969 3.314 -12.717 1.00 84.38 81 GLY A N 1
ATOM 644 C CA . GLY A 1 81 ? 8.421 3.348 -12.873 1.00 84.38 81 GLY A CA 1
ATOM 645 C C . GLY A 1 81 ? 9.099 4.104 -11.733 1.00 84.38 81 GLY A C 1
ATOM 646 O O . GLY A 1 81 ? 8.563 5.090 -11.217 1.00 84.38 81 GLY A O 1
ATOM 647 N N . ASP A 1 82 ? 10.268 3.621 -11.314 1.00 77.94 82 ASP A N 1
ATOM 648 C CA . ASP A 1 82 ? 10.994 4.125 -10.145 1.00 77.94 82 ASP A CA 1
ATOM 649 C C . ASP A 1 82 ? 12.048 5.199 -10.468 1.00 77.94 82 ASP A C 1
ATOM 651 O O . ASP A 1 82 ? 12.722 5.697 -9.558 1.00 77.94 82 ASP A O 1
ATOM 655 N N . SER A 1 83 ? 12.125 5.597 -11.736 1.00 70.62 83 SER A N 1
ATOM 656 C CA . SER A 1 83 ? 12.951 6.671 -12.280 1.00 70.62 83 SER A CA 1
ATOM 657 C C . SER A 1 83 ? 12.126 7.621 -13.143 1.00 70.62 83 SER A C 1
ATOM 659 O O . SER A 1 83 ? 11.020 7.300 -13.579 1.00 70.62 83 SER A O 1
ATOM 661 N N . VAL A 1 84 ? 12.650 8.820 -13.383 1.00 61.03 84 VAL A N 1
ATOM 662 C CA . VAL A 1 84 ? 12.141 9.759 -14.384 1.00 61.03 84 VAL A CA 1
ATOM 663 C C . VAL A 1 84 ? 13.126 9.800 -15.539 1.00 61.03 84 VAL A C 1
ATOM 665 O O . VAL A 1 84 ? 14.306 10.038 -15.304 1.00 61.03 84 VAL A O 1
ATOM 668 N N . ASP A 1 85 ? 12.627 9.610 -16.756 1.00 57.62 85 ASP A N 1
ATOM 669 C CA . ASP A 1 85 ? 13.371 9.953 -17.962 1.00 57.62 85 ASP A CA 1
ATOM 670 C C . ASP A 1 85 ? 13.280 11.479 -18.149 1.00 57.62 85 ASP A C 1
ATOM 672 O O . ASP A 1 85 ? 12.204 12.010 -18.445 1.00 57.62 85 ASP A O 1
ATOM 676 N N . GLU A 1 86 ? 14.368 12.201 -17.860 1.00 50.09 86 GLU A N 1
ATOM 677 C CA . GLU A 1 86 ? 14.445 13.667 -17.998 1.00 50.09 86 GLU A CA 1
ATOM 678 C C . GLU A 1 86 ? 15.052 14.135 -19.338 1.00 50.09 86 GLU A C 1
ATOM 680 O O . GLU A 1 86 ? 15.354 15.319 -19.500 1.00 50.09 86 GLU A O 1
ATOM 685 N N . GLY A 1 87 ? 15.139 13.267 -20.352 1.00 49.72 87 GLY A N 1
ATOM 686 C CA . GLY A 1 87 ? 15.604 13.630 -21.696 1.00 49.72 87 GLY A CA 1
ATOM 687 C C . GLY A 1 87 ? 17.047 13.210 -21.988 1.00 49.72 87 GLY A C 1
ATOM 688 O O . GLY A 1 87 ? 17.606 12.393 -21.276 1.00 49.72 87 GLY A O 1
ATOM 689 N N . GLU A 1 88 ? 17.625 13.751 -23.075 1.00 45.94 88 GLU A N 1
ATOM 690 C CA . GLU A 1 88 ? 18.782 13.213 -23.837 1.00 45.94 88 GLU A CA 1
ATOM 691 C C . GLU A 1 88 ? 20.057 12.834 -23.049 1.00 45.94 88 GLU A C 1
ATOM 693 O O . GLU A 1 88 ? 20.899 12.120 -23.594 1.00 45.94 88 GLU A O 1
ATOM 698 N N . ASP A 1 89 ? 20.192 13.248 -21.789 1.00 48.16 89 ASP A N 1
ATOM 699 C CA . ASP A 1 89 ? 21.191 12.707 -20.869 1.00 48.16 89 ASP A CA 1
ATOM 700 C C . ASP A 1 89 ? 20.544 11.585 -20.038 1.00 48.16 89 ASP A C 1
ATOM 702 O O . ASP A 1 89 ? 19.913 11.836 -19.015 1.00 48.16 89 ASP A O 1
ATOM 706 N N . ASP A 1 90 ? 20.727 10.357 -20.534 1.00 50.66 90 ASP A N 1
ATOM 707 C CA . ASP A 1 90 ? 20.314 9.009 -20.089 1.00 50.66 90 ASP A CA 1
ATOM 708 C C . ASP A 1 90 ? 20.636 8.639 -18.615 1.00 50.66 90 ASP A C 1
ATOM 710 O O . ASP A 1 90 ? 21.094 7.541 -18.286 1.00 50.66 90 ASP A O 1
ATOM 714 N N . ASP A 1 91 ? 20.447 9.557 -17.679 1.00 53.88 91 ASP A N 1
ATOM 715 C CA . ASP A 1 91 ? 20.541 9.302 -16.252 1.00 53.88 91 ASP A CA 1
ATOM 716 C C . ASP A 1 91 ? 19.120 9.227 -15.691 1.00 53.88 91 ASP A C 1
ATOM 718 O O . ASP A 1 91 ? 18.527 10.229 -15.305 1.00 53.88 91 ASP A O 1
ATOM 722 N N . ASP A 1 92 ? 18.580 8.006 -15.629 1.00 59.91 92 ASP A N 1
ATOM 723 C CA . ASP A 1 92 ? 17.378 7.664 -14.864 1.00 59.91 92 ASP A CA 1
ATOM 724 C C . ASP A 1 92 ? 17.507 8.206 -13.424 1.00 59.91 92 ASP A C 1
ATOM 726 O O . ASP A 1 92 ? 18.125 7.591 -12.541 1.00 59.91 92 ASP A O 1
ATOM 730 N N . ILE A 1 93 ? 16.939 9.386 -13.160 1.00 66.81 93 ILE A N 1
ATOM 731 C CA . ILE A 1 93 ? 17.006 10.027 -11.846 1.00 66.81 93 ILE A CA 1
ATOM 732 C C . ILE A 1 93 ? 15.726 9.697 -11.091 1.00 66.81 93 ILE A C 1
ATOM 734 O O . ILE A 1 93 ? 14.621 10.121 -11.426 1.00 66.81 93 ILE A O 1
ATOM 738 N N . ALA A 1 94 ? 15.885 8.953 -10.000 1.00 75.12 94 ALA A N 1
ATOM 739 C CA . ALA A 1 94 ? 14.814 8.753 -9.039 1.00 75.12 94 ALA A CA 1
ATOM 740 C C . ALA A 1 94 ? 14.551 10.052 -8.259 1.00 75.12 94 ALA A C 1
ATOM 742 O O . ALA A 1 94 ? 15.319 10.432 -7.360 1.00 75.12 94 ALA A O 1
ATOM 743 N N . THR A 1 95 ? 13.440 10.704 -8.583 1.00 85.75 95 THR A N 1
ATOM 744 C CA . THR A 1 95 ? 12.931 11.906 -7.915 1.00 85.75 95 THR A CA 1
ATOM 745 C C . THR A 1 95 ? 11.905 11.553 -6.837 1.00 85.75 95 THR A C 1
ATOM 747 O O . THR A 1 95 ? 11.452 10.411 -6.715 1.00 85.75 95 THR A O 1
ATOM 750 N N . ASP A 1 96 ? 11.492 12.547 -6.050 1.00 88.12 96 ASP A N 1
ATOM 751 C CA . ASP A 1 96 ? 10.402 12.376 -5.087 1.00 88.12 96 ASP A CA 1
ATOM 752 C C . ASP A 1 96 ? 9.050 12.095 -5.757 1.00 88.12 96 ASP A C 1
ATOM 754 O O . ASP A 1 96 ? 8.149 11.584 -5.101 1.00 88.12 96 ASP A O 1
ATOM 758 N N . GLU A 1 97 ? 8.912 12.349 -7.061 1.00 89.31 97 GLU A N 1
ATOM 759 C CA . GLU A 1 97 ? 7.704 12.089 -7.853 1.00 89.31 97 GLU A CA 1
ATOM 760 C C . GLU A 1 97 ? 7.681 10.697 -8.489 1.00 89.31 97 GLU A C 1
ATOM 762 O O . GLU A 1 97 ? 6.624 10.251 -8.941 1.00 89.31 97 GLU A O 1
ATOM 767 N N . SER A 1 98 ? 8.817 9.992 -8.492 1.00 90.75 98 SER A N 1
ATOM 768 C CA . SER A 1 98 ? 8.939 8.643 -9.054 1.00 90.75 98 SER A CA 1
ATOM 769 C C . SER A 1 98 ? 7.984 7.664 -8.369 1.00 90.75 98 SER A C 1
ATOM 771 O O . SER A 1 98 ? 7.607 7.850 -7.205 1.00 90.75 98 SER A O 1
ATOM 773 N N . GLY A 1 99 ? 7.560 6.632 -9.093 1.00 92.06 99 GLY A N 1
ATOM 774 C CA . GLY A 1 99 ? 6.816 5.514 -8.532 1.00 92.06 99 GLY A CA 1
ATOM 775 C C . GLY A 1 99 ? 7.687 4.728 -7.558 1.00 92.06 99 GLY A C 1
ATOM 776 O O . GLY A 1 99 ? 8.913 4.862 -7.522 1.00 92.06 99 GLY A O 1
ATOM 777 N N . PHE A 1 100 ? 7.053 3.946 -6.696 1.00 93.06 100 PHE A N 1
ATOM 778 C CA . PHE A 1 100 ? 7.777 3.077 -5.776 1.00 93.06 100 PHE A CA 1
ATOM 779 C C . PHE A 1 100 ? 6.883 1.981 -5.2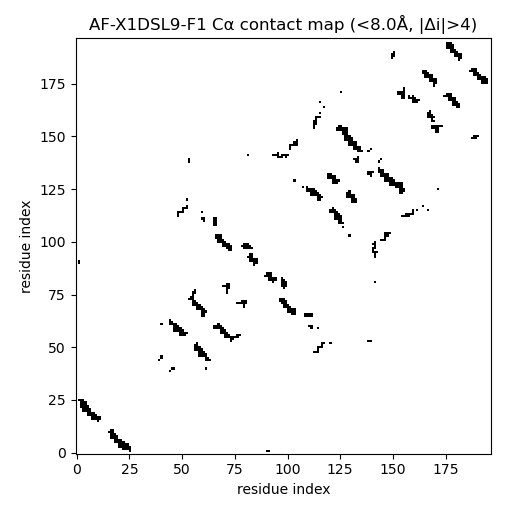18 1.00 93.06 100 PHE A C 1
ATOM 781 O O . PHE A 1 100 ? 5.671 2.146 -5.084 1.00 93.06 100 PHE A O 1
ATOM 788 N N . ASP A 1 101 ? 7.505 0.886 -4.802 1.00 94.00 101 ASP A N 1
ATOM 789 C CA . ASP A 1 101 ? 6.885 -0.128 -3.967 1.00 94.00 101 ASP A CA 1
ATOM 790 C C . ASP A 1 101 ? 7.280 0.027 -2.492 1.00 94.00 101 ASP A C 1
ATOM 792 O O . ASP A 1 101 ? 8.282 0.655 -2.127 1.00 94.00 101 ASP A O 1
ATOM 796 N N . LEU A 1 102 ? 6.445 -0.522 -1.622 1.00 93.50 102 LEU A N 1
ATOM 797 C CA . LEU A 1 102 ? 6.641 -0.637 -0.188 1.00 93.50 102 LEU A CA 1
ATOM 798 C C . LEU A 1 102 ? 6.157 -2.018 0.235 1.00 93.50 102 LEU A C 1
ATOM 800 O O . LEU A 1 102 ? 5.068 -2.449 -0.140 1.00 93.50 102 LEU A O 1
ATOM 804 N N . GLU A 1 103 ? 6.938 -2.678 1.075 1.00 92.94 103 GLU A N 1
ATOM 805 C CA . GLU A 1 103 ? 6.533 -3.915 1.724 1.00 92.94 103 GLU A CA 1
ATOM 806 C C . GLU A 1 103 ? 6.139 -3.639 3.177 1.00 92.94 103 GLU A C 1
ATOM 808 O O . GLU A 1 103 ? 6.744 -2.813 3.876 1.00 92.94 103 GLU A O 1
ATOM 813 N N . LEU A 1 104 ? 5.071 -4.288 3.634 1.00 92.62 104 LEU A N 1
ATOM 814 C CA . LEU A 1 104 ? 4.667 -4.199 5.030 1.00 92.62 104 LEU A CA 1
ATOM 815 C C . LEU A 1 104 ? 5.630 -5.016 5.895 1.00 92.62 104 LEU A C 1
ATOM 817 O O . LEU A 1 104 ? 5.782 -6.218 5.697 1.00 92.62 104 LEU A O 1
ATOM 821 N N . SER A 1 105 ? 6.230 -4.381 6.900 1.00 81.06 105 SER A N 1
ATOM 822 C CA . SER A 1 105 ? 7.106 -5.060 7.858 1.00 81.06 105 SER A CA 1
ATOM 823 C C . SER A 1 105 ? 6.282 -5.944 8.795 1.00 81.06 105 SER A C 1
ATOM 825 O O . SER A 1 105 ? 5.720 -5.472 9.788 1.00 81.06 105 SER A O 1
ATOM 827 N N . THR A 1 106 ? 6.170 -7.233 8.476 1.00 76.25 106 THR A N 1
ATOM 828 C CA . THR A 1 106 ? 5.382 -8.193 9.258 1.00 76.25 106 THR A CA 1
ATOM 829 C C . THR A 1 106 ? 6.169 -9.479 9.527 1.00 76.25 106 THR A C 1
ATOM 831 O O . THR A 1 106 ? 6.993 -9.876 8.713 1.00 76.25 106 THR A O 1
ATOM 834 N N . ASP A 1 107 ? 5.882 -10.165 10.639 1.00 78.19 107 ASP A N 1
ATOM 835 C CA . ASP A 1 107 ? 6.569 -11.420 11.000 1.00 78.19 107 ASP A CA 1
ATOM 836 C C . ASP A 1 107 ? 6.131 -12.630 10.154 1.00 78.19 107 ASP A C 1
ATOM 838 O O . ASP A 1 107 ? 6.745 -13.694 10.202 1.00 78.19 107 ASP A O 1
ATOM 842 N N . GLN A 1 108 ? 5.024 -12.503 9.421 1.00 79.75 108 GLN A N 1
ATOM 843 C CA . GLN A 1 108 ? 4.429 -13.568 8.619 1.00 79.75 108 GLN A CA 1
ATOM 844 C C . GLN A 1 108 ? 3.845 -12.976 7.348 1.00 79.75 108 GLN A C 1
ATOM 846 O O . GLN A 1 108 ? 3.165 -11.957 7.435 1.00 79.75 108 GLN A O 1
ATOM 851 N N . ALA A 1 109 ? 4.004 -13.668 6.217 1.00 77.75 109 ALA A N 1
ATOM 852 C CA . ALA A 1 109 ? 3.417 -13.285 4.937 1.00 77.75 109 ALA A CA 1
ATOM 853 C C . ALA A 1 109 ? 1.873 -13.260 4.996 1.00 77.75 109 ALA A C 1
ATOM 855 O O . ALA A 1 109 ? 1.187 -14.223 4.671 1.00 77.75 109 ALA A O 1
ATOM 856 N N . ASN A 1 110 ? 1.331 -12.141 5.467 1.00 86.25 110 ASN A N 1
ATOM 857 C CA . ASN A 1 110 ? -0.080 -11.821 5.561 1.00 86.25 110 ASN A CA 1
ATOM 858 C C . ASN A 1 110 ? -0.498 -11.022 4.334 1.00 86.25 110 ASN A C 1
ATOM 860 O O . ASN A 1 110 ? -0.026 -9.904 4.123 1.00 86.25 110 ASN A O 1
ATOM 864 N N . GLU A 1 111 ? -1.438 -11.584 3.590 1.00 92.12 111 GLU A N 1
ATOM 865 C CA . GLU A 1 111 ? -2.136 -10.905 2.509 1.00 92.12 111 GLU A CA 1
ATOM 866 C C . GLU A 1 111 ? -2.830 -9.632 3.011 1.00 92.12 111 GLU A C 1
ATOM 868 O O . GLU A 1 111 ? -3.462 -9.616 4.081 1.00 92.12 111 GLU A O 1
ATOM 873 N N . ILE A 1 112 ? -2.702 -8.562 2.229 1.00 96.31 112 ILE A N 1
ATOM 874 C CA . ILE A 1 112 ? -3.450 -7.320 2.416 1.00 96.31 112 ILE A CA 1
ATOM 875 C C . ILE A 1 112 ? -4.914 -7.576 2.057 1.00 96.31 112 ILE A C 1
ATOM 877 O O . ILE A 1 112 ? -5.208 -8.179 1.035 1.00 96.31 112 ILE A O 1
ATOM 881 N N . LYS A 1 113 ? -5.827 -7.122 2.917 1.00 96.81 113 LYS A N 1
ATOM 882 C CA . LYS A 1 113 ? -7.279 -7.332 2.813 1.00 96.81 113 LYS A CA 1
ATOM 883 C C . LYS A 1 113 ? -8.061 -6.072 2.472 1.00 96.81 113 LYS A C 1
ATOM 885 O O . LYS A 1 113 ? -9.215 -6.165 2.056 1.00 96.81 113 LYS A O 1
ATOM 890 N N . TRP A 1 114 ? -7.462 -4.901 2.675 1.00 97.25 114 TRP A N 1
ATOM 891 C CA . TRP A 1 114 ? -8.022 -3.617 2.271 1.00 97.25 114 TRP A CA 1
ATOM 892 C C . TRP A 1 114 ? -6.973 -2.504 2.345 1.00 97.25 114 TRP A C 1
ATOM 894 O O . TRP A 1 114 ? -6.006 -2.578 3.105 1.00 97.25 114 TRP A O 1
ATOM 904 N N . LEU A 1 115 ? -7.227 -1.434 1.589 1.00 97.38 115 LEU A N 1
ATOM 905 C CA . LEU A 1 115 ? -6.523 -0.155 1.661 1.00 97.38 115 LEU A CA 1
ATOM 906 C C . LEU A 1 115 ? -7.521 0.952 2.003 1.00 97.38 115 LEU A C 1
ATOM 908 O O . LEU A 1 115 ? -8.655 0.943 1.519 1.00 97.38 115 LEU A O 1
ATOM 912 N N . SER A 1 116 ? -7.095 1.931 2.792 1.00 96.81 116 SER A N 1
ATOM 913 C CA . SER A 1 116 ? -7.874 3.132 3.077 1.00 96.81 116 SER A CA 1
ATOM 914 C C . SER A 1 116 ? -6.960 4.347 3.129 1.00 96.81 116 SER A C 1
ATOM 916 O O . SER A 1 116 ? -5.993 4.390 3.883 1.00 96.81 116 SER A O 1
ATOM 918 N N . SER A 1 117 ? -7.266 5.343 2.304 1.00 95.19 117 SER A N 1
ATOM 919 C CA . SER A 1 117 ? -6.495 6.579 2.225 1.00 95.19 117 SER A CA 1
ATOM 920 C C . SER A 1 117 ? -7.041 7.609 3.213 1.00 95.19 117 SER A C 1
ATOM 922 O O . SER A 1 117 ? -8.247 7.883 3.245 1.00 95.19 117 SER A O 1
ATOM 924 N N . GLY A 1 118 ? -6.167 8.190 4.029 1.00 91.12 118 GLY A N 1
ATOM 925 C CA . GLY A 1 118 ? -6.463 9.283 4.952 1.00 91.12 118 GLY A CA 1
ATOM 926 C C . GLY A 1 118 ? -5.241 10.166 5.148 1.00 91.12 118 GLY A C 1
ATOM 927 O O . GLY A 1 118 ? -4.527 10.421 4.186 1.00 91.12 118 GLY A O 1
ATOM 928 N N . GLU A 1 119 ? -5.006 10.610 6.381 1.00 89.56 119 GLU A N 1
ATOM 929 C CA . GLU A 1 119 ? -3.751 11.280 6.757 1.00 89.56 119 GLU A CA 1
ATOM 930 C C . GLU A 1 119 ? -2.536 10.375 6.523 1.00 89.56 119 GLU A C 1
ATOM 932 O O . GLU A 1 119 ? -1.471 10.824 6.128 1.00 89.56 119 GLU A O 1
ATOM 937 N N . SER A 1 120 ? -2.719 9.071 6.709 1.00 93.75 120 SER A N 1
ATOM 938 C CA . SER A 1 120 ? -1.770 8.046 6.294 1.00 93.75 120 SER A CA 1
ATOM 939 C C . SER A 1 120 ? -2.473 7.054 5.376 1.00 93.75 120 SER A C 1
ATOM 941 O O . SER A 1 120 ? -3.705 6.933 5.393 1.00 93.75 120 SER A O 1
ATOM 943 N N . LEU A 1 121 ? -1.707 6.299 4.596 1.00 95.88 121 LEU A N 1
ATOM 944 C CA . LEU A 1 121 ? -2.250 5.154 3.877 1.00 95.88 121 LEU A CA 1
ATOM 945 C C . LEU A 1 121 ? -2.412 3.989 4.858 1.00 95.88 121 LEU A C 1
ATOM 947 O O . LEU A 1 121 ? -1.443 3.315 5.205 1.00 95.88 121 LEU A O 1
ATOM 951 N N . ALA A 1 122 ? -3.635 3.757 5.323 1.00 96.50 122 ALA A N 1
ATOM 952 C CA . ALA A 1 122 ? -3.954 2.635 6.191 1.00 96.50 122 ALA A CA 1
ATOM 953 C C . ALA A 1 122 ? -4.127 1.352 5.370 1.00 96.50 122 ALA A C 1
ATOM 955 O O . ALA A 1 122 ? -4.792 1.339 4.331 1.00 96.50 122 ALA A O 1
ATOM 956 N N . THR A 1 123 ? -3.551 0.264 5.868 1.00 97.06 123 THR A N 1
ATOM 957 C CA . THR A 1 123 ? -3.575 -1.050 5.229 1.00 97.06 123 THR A CA 1
ATOM 958 C C . THR A 1 123 ? -3.956 -2.113 6.249 1.00 97.06 123 THR A C 1
ATOM 960 O O . THR A 1 123 ? -3.295 -2.261 7.278 1.00 97.06 123 THR A O 1
ATOM 963 N N . GLY A 1 124 ? -5.012 -2.870 5.972 1.00 96.56 124 GLY A N 1
ATOM 964 C CA . GLY A 1 124 ? -5.385 -4.029 6.777 1.00 96.56 124 GLY A CA 1
ATOM 965 C C . GLY A 1 124 ? -4.830 -5.301 6.178 1.00 96.56 124 GLY A C 1
ATOM 966 O O . GLY A 1 124 ? -4.933 -5.519 4.976 1.00 96.56 124 GLY A O 1
ATOM 967 N N . THR A 1 125 ? -4.280 -6.167 7.016 1.00 95.88 125 THR A N 1
ATOM 968 C CA . THR A 1 125 ? -3.820 -7.506 6.636 1.00 95.88 125 THR A CA 1
ATOM 969 C C . THR A 1 125 ? -4.518 -8.545 7.495 1.00 95.88 125 THR A C 1
ATOM 971 O O . THR A 1 125 ? -5.089 -8.218 8.539 1.00 95.88 125 THR A O 1
ATOM 974 N N . PHE A 1 126 ? -4.406 -9.820 7.131 1.00 93.31 126 PHE A N 1
ATOM 975 C CA . PHE A 1 126 ? -4.891 -10.895 8.000 1.00 93.31 126 PHE A CA 1
ATOM 976 C C . PHE A 1 126 ? -4.276 -10.853 9.415 1.00 93.31 126 PHE A C 1
ATOM 978 O O . PHE A 1 126 ? -4.935 -11.214 10.388 1.00 93.31 126 PHE A O 1
ATOM 985 N N . GLY A 1 127 ? -3.029 -10.389 9.551 1.00 92.31 127 GLY A N 1
ATOM 986 C CA . GLY A 1 127 ? -2.271 -10.394 10.806 1.00 92.31 127 GLY A CA 1
ATOM 987 C C . GLY A 1 127 ? -2.318 -9.095 11.612 1.00 92.31 127 GLY A C 1
ATOM 988 O O . GLY A 1 127 ? -1.834 -9.070 12.744 1.00 92.31 127 GLY A O 1
ATOM 989 N N . GLY A 1 128 ? -2.848 -8.010 11.057 1.00 94.44 128 GLY A N 1
ATOM 990 C CA . GLY A 1 128 ? -2.916 -6.718 11.734 1.00 94.44 128 GLY A CA 1
ATOM 991 C C . GLY A 1 128 ? -3.087 -5.541 10.790 1.00 94.44 128 GLY A C 1
ATOM 992 O O . GLY A 1 128 ? -3.127 -5.691 9.569 1.00 94.44 128 GLY A O 1
ATOM 993 N N . GLU A 1 129 ? -3.163 -4.364 11.386 1.00 95.81 129 GLU A N 1
ATOM 994 C CA . GLU A 1 129 ? -3.408 -3.101 10.705 1.00 95.81 129 GLU A CA 1
ATOM 995 C C . GLU A 1 129 ? -2.137 -2.256 10.732 1.00 95.81 129 GLU A C 1
ATOM 997 O O . GLU A 1 129 ? -1.443 -2.178 11.751 1.00 95.81 129 GLU A O 1
ATOM 1002 N N . PHE A 1 130 ? -1.840 -1.628 9.603 1.00 95.94 130 PHE A N 1
ATOM 1003 C CA . PHE A 1 130 ? -0.619 -0.880 9.349 1.00 95.94 130 PHE A CA 1
ATOM 1004 C C . PHE A 1 130 ? -0.950 0.492 8.783 1.00 95.94 130 PHE A C 1
ATOM 1006 O O . PHE A 1 130 ? -2.003 0.692 8.177 1.00 95.94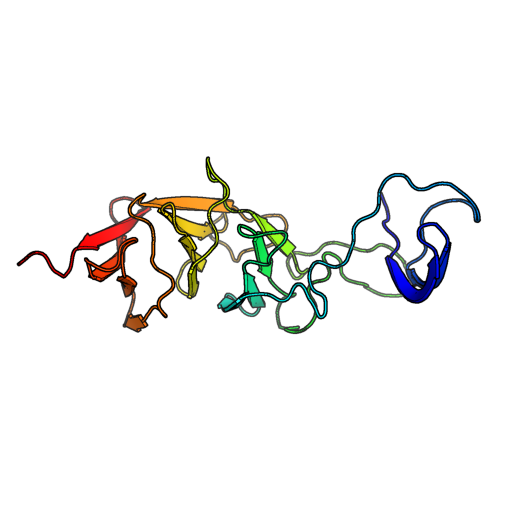 130 PHE A O 1
ATOM 1013 N N . THR A 1 131 ? -0.019 1.424 8.927 1.00 95.62 131 THR A N 1
ATOM 1014 C CA . THR A 1 131 ? -0.021 2.675 8.174 1.00 95.62 131 THR A CA 1
ATOM 1015 C C . THR A 1 131 ? 1.301 2.855 7.458 1.00 95.62 131 THR A C 1
ATOM 1017 O O . THR A 1 131 ? 2.367 2.584 8.017 1.00 95.62 131 THR A O 1
ATOM 1020 N N . SER A 1 132 ? 1.225 3.328 6.220 1.00 95.25 132 SER A N 1
ATOM 1021 C CA . SER A 1 132 ? 2.383 3.818 5.485 1.00 95.25 132 SER A CA 1
ATOM 1022 C C . SER A 1 132 ? 2.480 5.321 5.689 1.00 95.25 132 SER A C 1
ATOM 1024 O O . SER A 1 132 ? 1.513 6.046 5.447 1.00 95.25 132 SER A O 1
ATOM 1026 N N . VAL A 1 133 ? 3.634 5.766 6.177 1.00 92.56 133 VAL A N 1
ATOM 1027 C CA . VAL A 1 133 ? 3.910 7.158 6.543 1.00 92.56 133 VAL A CA 1
ATOM 1028 C C . VAL A 1 133 ? 5.307 7.568 6.105 1.00 92.56 133 VAL A C 1
ATOM 1030 O O . VAL A 1 133 ? 6.212 6.737 5.996 1.00 92.56 133 VAL A O 1
ATOM 1033 N N . SER A 1 134 ? 5.487 8.865 5.907 1.00 92.50 134 SER A N 1
ATOM 1034 C CA . SER A 1 134 ? 6.798 9.489 5.800 1.00 92.50 134 SER A CA 1
ATOM 1035 C C . SER A 1 134 ? 7.379 9.720 7.200 1.00 92.50 134 SER A C 1
ATOM 1037 O O . SER A 1 134 ? 6.728 10.362 8.029 1.00 92.50 134 SER A O 1
ATOM 1039 N N . PRO A 1 135 ? 8.598 9.239 7.503 1.00 85.44 135 PRO A N 1
ATOM 1040 C CA . PRO A 1 135 ? 9.315 9.604 8.725 1.00 85.44 135 PRO A CA 1
ATOM 1041 C C . PRO A 1 135 ? 9.441 11.111 8.990 1.00 85.44 135 PRO A C 1
ATOM 1043 O O . PRO A 1 135 ? 9.514 11.500 10.152 1.00 85.44 135 PRO A O 1
ATOM 1046 N N . SER A 1 136 ? 9.475 11.953 7.950 1.00 86.62 136 SER A N 1
ATOM 1047 C CA . SER A 1 136 ? 9.571 13.413 8.107 1.00 86.62 136 SER A CA 1
ATOM 1048 C C . SER A 1 136 ? 8.215 14.119 8.221 1.00 86.62 136 SER A C 1
ATOM 1050 O O . SER A 1 136 ? 8.186 15.338 8.379 1.00 86.62 136 SER A O 1
ATOM 1052 N N . GLY A 1 137 ? 7.101 13.388 8.096 1.00 83.19 137 GLY A N 1
ATOM 1053 C CA . GLY A 1 137 ? 5.752 13.963 8.039 1.00 83.19 137 GLY A CA 1
ATOM 1054 C C . GLY A 1 137 ? 5.414 14.663 6.716 1.00 83.19 137 GLY A C 1
ATOM 1055 O O . GLY A 1 137 ? 4.365 15.291 6.614 1.00 83.19 137 GLY A O 1
ATOM 1056 N N . SER A 1 138 ? 6.287 14.577 5.706 1.00 89.62 138 SER A N 1
ATOM 1057 C CA . SER A 1 138 ? 5.982 15.008 4.334 1.00 89.62 138 SER A CA 1
ATOM 1058 C C . SER A 1 138 ? 5.108 13.985 3.600 1.00 89.62 138 SER A C 1
ATOM 1060 O O . SER A 1 138 ? 4.784 12.933 4.145 1.00 89.62 138 SER A O 1
ATOM 1062 N N . SER A 1 139 ? 4.820 14.232 2.320 1.00 89.38 139 SER A N 1
ATOM 1063 C CA . SER A 1 139 ? 4.295 13.183 1.447 1.00 89.38 139 SER A CA 1
ATOM 1064 C C . SER A 1 139 ? 5.241 11.980 1.371 1.00 89.38 139 SER A C 1
ATOM 1066 O O . SER A 1 139 ? 6.463 12.102 1.549 1.00 89.38 139 SER A O 1
ATOM 1068 N N . LEU A 1 140 ? 4.661 10.814 1.107 1.00 93.44 140 LEU A N 1
ATOM 1069 C CA . LEU A 1 140 ? 5.362 9.573 0.832 1.00 93.44 140 LEU A CA 1
ATOM 1070 C C . LEU A 1 140 ? 6.124 9.676 -0.490 1.00 93.44 140 LEU A C 1
ATOM 1072 O O . LEU A 1 140 ? 5.563 9.955 -1.555 1.00 93.44 140 LEU A O 1
ATOM 1076 N N . THR A 1 141 ? 7.415 9.370 -0.424 1.00 92.88 141 THR A N 1
ATOM 1077 C CA . THR A 1 141 ? 8.289 9.293 -1.598 1.00 92.88 141 THR A CA 1
ATOM 1078 C C . THR A 1 141 ? 9.100 8.009 -1.558 1.00 92.88 141 THR A C 1
ATOM 1080 O O . THR A 1 141 ? 9.190 7.334 -0.527 1.00 92.88 141 THR A O 1
ATOM 1083 N N . ARG A 1 142 ? 9.753 7.670 -2.673 1.00 90.00 142 ARG A N 1
ATOM 1084 C CA . ARG A 1 142 ? 10.627 6.492 -2.763 1.00 90.00 142 ARG A CA 1
ATOM 1085 C C . ARG A 1 142 ? 11.676 6.453 -1.647 1.00 90.00 142 ARG A C 1
ATOM 1087 O O . ARG A 1 142 ? 11.970 5.371 -1.142 1.00 90.00 142 ARG A O 1
ATOM 1094 N N . LYS A 1 143 ? 12.224 7.615 -1.274 1.00 89.94 143 LYS A N 1
ATOM 1095 C CA . LYS A 1 143 ? 13.264 7.764 -0.240 1.00 89.94 143 LYS A CA 1
ATOM 1096 C C . LYS A 1 143 ? 12.692 7.934 1.167 1.00 89.94 143 LYS A C 1
ATOM 1098 O O . LYS A 1 143 ? 13.409 7.716 2.137 1.00 89.94 143 LYS A O 1
ATOM 1103 N N . ASN A 1 144 ? 11.423 8.315 1.279 1.00 90.50 144 ASN A N 1
ATOM 1104 C CA . ASN A 1 144 ? 10.807 8.730 2.529 1.00 90.50 144 ASN A CA 1
ATOM 1105 C C . ASN A 1 144 ? 9.502 7.970 2.783 1.00 90.50 144 ASN A C 1
ATOM 1107 O O . ASN A 1 144 ? 8.405 8.528 2.783 1.00 90.50 144 A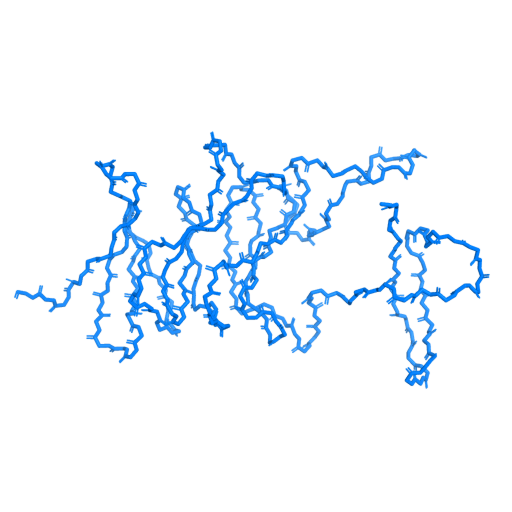SN A O 1
ATOM 1111 N N . LYS A 1 145 ? 9.641 6.657 2.955 1.00 92.69 145 LYS A N 1
ATOM 1112 C CA . LYS A 1 145 ? 8.537 5.719 3.159 1.00 92.69 145 LYS A CA 1
ATOM 1113 C C . LYS A 1 145 ? 8.851 4.783 4.313 1.00 92.69 145 LYS A C 1
ATOM 1115 O O . LYS A 1 145 ? 9.967 4.281 4.432 1.00 92.69 145 LYS A O 1
ATOM 1120 N N . ASN A 1 146 ? 7.861 4.537 5.156 1.00 93.31 146 ASN A N 1
ATOM 1121 C CA . ASN A 1 146 ? 7.947 3.571 6.238 1.00 93.31 146 ASN A CA 1
ATOM 1122 C C . ASN A 1 146 ? 6.576 2.929 6.474 1.00 93.31 146 ASN A C 1
ATOM 1124 O O . ASN A 1 146 ? 5.557 3.612 6.382 1.00 93.31 146 ASN A O 1
ATOM 1128 N N . SER A 1 147 ? 6.548 1.638 6.805 1.00 93.69 147 SER A N 1
ATOM 1129 C CA . SER A 1 147 ? 5.342 0.923 7.229 1.00 93.69 147 SER A CA 1
ATOM 1130 C C . SER A 1 147 ? 5.389 0.684 8.742 1.00 93.69 147 SER A C 1
ATOM 1132 O O . SER A 1 147 ? 6.333 0.104 9.277 1.00 93.69 147 SER A O 1
ATOM 1134 N N . LYS A 1 148 ? 4.366 1.151 9.463 1.00 93.19 148 LYS A N 1
ATOM 1135 C CA . LYS A 1 148 ? 4.248 1.006 10.921 1.00 93.19 148 LYS A CA 1
ATOM 1136 C C . LYS A 1 148 ? 3.027 0.166 11.268 1.00 93.19 148 LYS A C 1
ATOM 1138 O O . LYS A 1 148 ? 1.919 0.477 10.832 1.00 93.19 148 LYS A O 1
ATOM 1143 N N . ARG A 1 149 ? 3.209 -0.874 12.085 1.00 93.75 149 ARG A N 1
ATOM 1144 C CA . ARG A 1 149 ? 2.091 -1.640 12.654 1.00 93.75 149 ARG A CA 1
ATOM 1145 C C . ARG A 1 149 ? 1.364 -0.787 13.696 1.00 93.75 149 ARG A C 1
ATOM 1147 O O . ARG A 1 149 ? 1.995 -0.272 14.611 1.00 93.75 149 ARG A O 1
ATOM 1154 N N . GLN A 1 150 ? 0.046 -0.688 13.569 1.00 94.31 150 GLN A N 1
ATOM 1155 C CA . GLN A 1 150 ? -0.832 0.071 14.465 1.00 94.31 150 GLN A CA 1
ATOM 1156 C C . GLN A 1 150 ? -1.616 -0.849 15.407 1.00 94.31 150 GLN A C 1
ATOM 1158 O O . GLN A 1 150 ? -1.741 -0.575 16.598 1.00 94.31 150 GLN A O 1
ATOM 1163 N N . SER A 1 151 ? -2.093 -1.991 14.901 1.00 94.06 151 SER A N 1
ATOM 1164 C CA . SER A 1 151 ? -2.749 -3.016 15.722 1.00 94.06 151 SER A CA 1
ATOM 1165 C C . SER A 1 151 ? -2.520 -4.438 15.205 1.00 94.06 151 SER A C 1
ATOM 1167 O O . SER A 1 151 ? -2.058 -4.661 14.085 1.00 94.06 151 SER A O 1
ATOM 1169 N N . GLY A 1 152 ? -2.796 -5.425 16.063 1.00 93.94 152 GLY A N 1
ATOM 1170 C CA . GLY A 1 152 ? -2.608 -6.858 15.790 1.00 93.94 152 GLY A CA 1
ATOM 1171 C C . GLY A 1 152 ? -3.909 -7.650 15.638 1.00 93.94 152 GLY A C 1
ATOM 1172 O O . GLY A 1 152 ? -3.890 -8.879 15.702 1.00 93.94 152 GLY A O 1
ATOM 1173 N N . TRP A 1 153 ? -5.054 -6.977 15.493 1.00 95.06 153 TRP A N 1
ATOM 1174 C CA . TRP A 1 153 ? -6.355 -7.649 15.450 1.00 95.06 153 TRP A CA 1
ATOM 1175 C C . TRP A 1 153 ? -6.511 -8.471 14.174 1.00 95.06 153 TRP A C 1
ATOM 1177 O O . TRP A 1 153 ? -6.945 -9.630 14.217 1.00 95.06 153 TRP A O 1
ATOM 1187 N N . GLY A 1 154 ? -6.056 -7.901 13.063 1.00 94.94 154 GLY A N 1
ATOM 1188 C CA . GLY A 1 154 ? -6.187 -8.495 11.751 1.00 94.94 154 GLY A CA 1
ATOM 1189 C C . GLY A 1 154 ? -7.560 -8.231 11.163 1.00 94.94 154 GLY A C 1
ATOM 1190 O O . GLY A 1 154 ? -8.551 -8.004 11.866 1.00 94.94 154 GLY A O 1
ATOM 1191 N N . SER A 1 155 ? -7.608 -8.304 9.847 1.00 96.56 155 SER A N 1
ATOM 1192 C CA . SER A 1 155 ? -8.731 -7.873 9.037 1.00 96.56 155 SER A CA 1
ATOM 1193 C C . SER A 1 155 ? -9.263 -9.011 8.178 1.00 96.56 155 SER A C 1
ATOM 1195 O O . SER A 1 155 ? -8.507 -9.872 7.732 1.00 96.56 155 SER A O 1
ATOM 1197 N N . GLU A 1 156 ? -10.571 -9.002 7.951 1.00 96.94 156 GLU A N 1
ATOM 1198 C CA . GLU A 1 156 ? -11.240 -9.883 6.996 1.00 96.94 156 GLU A CA 1
ATOM 1199 C C . GLU A 1 156 ? -11.259 -9.260 5.591 1.00 96.94 156 GLU A C 1
ATOM 1201 O O . GLU A 1 156 ? -11.179 -8.035 5.457 1.00 96.94 156 GLU A O 1
ATOM 1206 N N . PHE A 1 157 ? -11.392 -10.083 4.543 1.00 95.88 157 PHE A N 1
ATOM 1207 C CA . PHE A 1 157 ? -11.535 -9.626 3.151 1.00 95.88 157 PHE A CA 1
ATOM 1208 C C . PHE A 1 157 ? -12.932 -9.042 2.877 1.00 95.88 157 PHE A C 1
ATOM 1210 O O . PHE A 1 157 ? -13.740 -9.586 2.125 1.00 95.88 157 PHE A O 1
ATOM 1217 N N . ILE A 1 158 ? -13.245 -7.932 3.539 1.00 95.19 158 ILE A N 1
ATOM 1218 C CA . ILE A 1 158 ? -14.501 -7.198 3.398 1.00 95.19 158 ILE A CA 1
ATOM 1219 C C . ILE A 1 158 ? -14.161 -5.737 3.143 1.00 95.19 158 ILE A C 1
ATOM 1221 O O . ILE A 1 158 ? -13.321 -5.150 3.827 1.00 95.19 158 ILE A O 1
ATOM 1225 N N . LYS A 1 159 ? -14.837 -5.141 2.156 1.00 92.56 159 LYS A N 1
ATOM 1226 C CA . LYS A 1 159 ? -14.651 -3.733 1.810 1.00 92.56 159 LYS A CA 1
ATOM 1227 C C . LYS A 1 159 ? -14.874 -2.854 3.042 1.00 92.56 159 LYS A C 1
ATOM 1229 O O . LYS A 1 159 ? -15.948 -2.869 3.640 1.00 92.56 159 LYS A O 1
ATOM 1234 N N . VAL A 1 160 ? -13.859 -2.067 3.376 1.00 95.69 160 VAL A N 1
ATOM 1235 C CA . VAL A 1 160 ? -13.918 -1.108 4.479 1.00 95.69 160 VAL A CA 1
ATOM 1236 C C . VAL A 1 160 ? -14.699 0.139 4.099 1.00 95.69 160 VAL A C 1
ATOM 1238 O O . VAL A 1 160 ? -14.797 0.506 2.925 1.00 95.69 160 VAL A O 1
ATOM 1241 N N . MET A 1 161 ? -15.228 0.809 5.116 1.00 95.00 161 MET A N 1
ATOM 1242 C CA . MET A 1 161 ? -15.939 2.074 4.971 1.00 95.00 161 MET A CA 1
ATOM 1243 C C . MET A 1 161 ? -15.200 3.158 5.738 1.00 95.00 161 MET A C 1
ATOM 1245 O O . MET A 1 161 ? -14.902 3.000 6.918 1.00 95.00 161 MET A O 1
ATOM 1249 N N . LYS A 1 162 ? -14.925 4.277 5.071 1.00 94.38 162 LYS A N 1
ATOM 1250 C CA . LYS A 1 162 ? -14.378 5.469 5.714 1.00 94.38 162 LYS A CA 1
ATOM 1251 C C . LYS A 1 162 ? -15.504 6.471 5.954 1.00 94.38 162 LYS A C 1
ATOM 1253 O O . LYS A 1 162 ? -16.200 6.835 5.008 1.00 94.38 162 LYS A O 1
ATOM 1258 N N . MET A 1 163 ? -15.675 6.921 7.194 1.00 94.00 163 MET A N 1
ATOM 1259 C CA . MET A 1 163 ? -16.625 7.980 7.551 1.00 94.00 163 MET A CA 1
ATOM 1260 C C . MET A 1 163 ? -15.912 8.996 8.441 1.00 94.00 163 MET A C 1
ATOM 1262 O O . MET A 1 163 ? -15.404 8.653 9.506 1.00 94.00 163 MET A O 1
ATOM 1266 N N . GLY A 1 164 ? -15.831 10.250 7.990 1.00 92.12 164 GLY A N 1
ATOM 1267 C CA . GLY A 1 164 ? -14.978 11.247 8.640 1.00 92.12 164 GLY A CA 1
ATOM 1268 C C . GLY A 1 164 ? -13.515 10.786 8.683 1.00 92.12 164 GLY A C 1
ATOM 1269 O O . GLY A 1 164 ? -12.951 10.403 7.654 1.00 92.12 164 GLY A O 1
ATOM 1270 N N . ASN A 1 165 ? -12.930 10.783 9.883 1.00 89.75 165 ASN A N 1
ATOM 1271 C CA . ASN A 1 165 ? -11.547 10.355 10.131 1.00 89.75 165 ASN A CA 1
ATOM 1272 C C . ASN A 1 165 ? -11.435 8.885 10.577 1.00 89.75 165 ASN A C 1
ATOM 1274 O O . ASN A 1 165 ? -10.351 8.434 10.940 1.00 89.75 165 ASN A O 1
ATOM 1278 N N . TYR A 1 166 ? -12.542 8.143 10.538 1.00 94.94 166 TYR A N 1
ATOM 1279 C CA . TYR A 1 166 ? -12.634 6.767 11.010 1.00 94.94 166 TYR A CA 1
ATOM 1280 C C . TYR A 1 166 ? -12.675 5.788 9.837 1.00 94.94 166 TYR A C 1
ATOM 1282 O O . TYR A 1 166 ? -13.351 6.027 8.830 1.00 94.94 166 TYR A O 1
ATOM 1290 N N . VAL A 1 167 ? -11.973 4.666 9.978 1.00 97.25 167 VAL A N 1
ATOM 1291 C CA . VAL A 1 167 ? -12.019 3.529 9.054 1.00 97.25 167 VAL A CA 1
ATOM 1292 C C . VAL A 1 167 ? -12.672 2.354 9.766 1.00 97.25 167 VAL A C 1
ATOM 1294 O O . VAL A 1 167 ? -12.118 1.800 10.711 1.00 97.25 167 VAL A O 1
ATOM 1297 N N . TYR A 1 168 ? -13.845 1.953 9.293 1.00 97.38 168 TYR A N 1
ATOM 1298 C CA . TYR A 1 168 ? -14.562 0.793 9.798 1.00 97.38 168 TYR A CA 1
ATOM 1299 C C . TYR A 1 168 ? -14.182 -0.445 9.000 1.00 97.38 168 TYR A C 1
ATOM 1301 O O . TYR A 1 168 ? -14.327 -0.479 7.773 1.00 97.38 168 TYR A O 1
ATOM 1309 N N . TYR A 1 169 ? -13.721 -1.469 9.707 1.00 98.06 169 TYR A N 1
ATOM 1310 C CA . TYR A 1 169 ? -13.295 -2.730 9.122 1.00 98.06 169 TYR A CA 1
ATOM 1311 C C . TYR A 1 169 ? -13.781 -3.914 9.950 1.00 98.06 169 TYR A C 1
ATOM 1313 O O . TYR A 1 169 ? -14.023 -3.818 11.154 1.00 98.06 169 TYR A O 1
ATOM 1321 N N . VAL A 1 170 ? -13.932 -5.057 9.292 1.00 97.94 170 VAL A N 1
ATOM 1322 C CA . VAL A 1 170 ? -14.313 -6.297 9.962 1.00 97.94 170 VAL A CA 1
ATOM 1323 C C . VAL A 1 170 ? -13.047 -7.016 10.408 1.00 97.94 170 VAL A C 1
ATOM 1325 O O . VAL A 1 170 ? -12.143 -7.252 9.605 1.00 97.94 170 VAL A O 1
ATOM 1328 N N . GLN A 1 171 ? -12.974 -7.364 11.694 1.00 97.25 171 GLN A N 1
ATOM 1329 C CA . GLN A 1 171 ? -11.857 -8.134 12.231 1.00 97.25 171 GLN A CA 1
ATOM 1330 C C . GLN A 1 171 ? -11.798 -9.516 11.565 1.00 97.25 171 GLN A C 1
ATOM 1332 O O . GLN A 1 171 ? -12.842 -10.126 11.316 1.00 97.25 171 GLN A O 1
ATOM 1337 N N . ARG A 1 172 ? -10.585 -10.050 11.384 1.00 94.94 172 ARG A N 1
ATOM 1338 C CA . ARG A 1 172 ? -10.334 -11.464 11.063 1.00 94.94 172 ARG A CA 1
ATOM 1339 C C . ARG A 1 172 ? -11.289 -12.386 11.834 1.00 94.94 172 ARG A C 1
ATOM 1341 O O . ARG A 1 172 ? -11.432 -12.263 13.059 1.00 94.94 172 ARG A O 1
ATOM 1348 N N . GLY A 1 173 ? -11.921 -13.311 11.111 1.00 94.94 173 GLY A N 1
ATOM 1349 C CA . GLY A 1 173 ? -12.920 -14.232 11.654 1.00 94.94 173 GLY A CA 1
ATOM 1350 C C . GLY A 1 173 ? -14.352 -13.691 11.638 1.00 94.94 173 GLY A C 1
ATOM 1351 O O . GLY A 1 173 ? -15.243 -14.376 12.127 1.00 94.94 173 GLY A O 1
ATOM 1352 N N . ALA A 1 174 ? -14.582 -12.491 11.094 1.00 95.50 174 ALA A N 1
ATOM 1353 C CA . ALA A 1 174 ? -15.898 -11.942 10.756 1.00 95.50 174 ALA A CA 1
ATOM 1354 C C . ALA A 1 174 ? -16.907 -11.800 11.917 1.00 95.50 174 ALA A C 1
ATOM 1356 O O . ALA A 1 174 ? -18.116 -11.893 11.715 1.00 95.50 174 ALA A O 1
ATOM 1357 N N . ARG A 1 175 ? -16.431 -11.565 13.150 1.00 95.31 175 ARG A N 1
ATOM 1358 C CA . ARG A 1 175 ? -17.292 -11.480 14.355 1.00 95.31 175 ARG A CA 1
ATOM 1359 C C . ARG A 1 175 ? -17.367 -10.111 15.019 1.00 95.31 175 ARG A C 1
ATOM 1361 O O . ARG A 1 175 ? -18.202 -9.928 15.897 1.00 95.31 175 ARG A O 1
ATOM 1368 N N . ARG A 1 176 ? -16.472 -9.192 14.664 1.00 96.62 176 ARG A N 1
ATOM 1369 C CA . ARG A 1 176 ? -16.347 -7.875 15.301 1.00 96.62 176 ARG A CA 1
ATOM 1370 C C . ARG A 1 176 ? -16.183 -6.810 14.233 1.00 96.62 176 ARG A C 1
ATOM 1372 O O . ARG A 1 176 ? -15.331 -6.956 13.354 1.00 96.62 176 ARG A O 1
ATOM 1379 N N . LEU A 1 177 ? -16.979 -5.753 14.335 1.00 96.88 177 LEU A N 1
ATOM 1380 C CA . LEU A 1 177 ? -16.768 -4.512 13.604 1.00 96.88 177 LEU A CA 1
ATOM 1381 C C . LEU A 1 177 ? -15.823 -3.645 14.426 1.00 96.88 177 LEU A C 1
ATOM 1383 O O . LEU A 1 177 ? -16.072 -3.402 15.607 1.00 96.88 177 LEU A O 1
ATOM 1387 N N . ARG A 1 178 ? -14.743 -3.191 13.805 1.00 97.44 178 ARG A N 1
ATOM 1388 C CA . ARG A 1 178 ? -13.750 -2.341 14.441 1.00 97.44 178 ARG A CA 1
ATOM 1389 C C . ARG A 1 178 ? -13.673 -0.995 13.763 1.00 97.44 178 ARG A C 1
ATOM 1391 O O . ARG A 1 178 ? -13.810 -0.888 12.549 1.00 97.44 178 ARG A O 1
ATOM 1398 N N . GLU A 1 179 ? -13.413 0.010 14.574 1.00 96.94 179 GLU A N 1
ATOM 1399 C CA . GLU A 1 179 ? -13.132 1.369 14.148 1.00 96.94 179 GLU A CA 1
ATOM 1400 C C . GLU A 1 179 ? -11.637 1.628 14.316 1.00 96.94 179 GLU A C 1
ATOM 1402 O O . GLU A 1 179 ? -11.109 1.458 15.411 1.00 96.94 179 GLU A O 1
ATOM 1407 N N . LEU A 1 180 ? -10.954 2.006 13.237 1.00 97.25 180 LEU A N 1
ATOM 1408 C CA . LEU A 1 180 ? -9.560 2.436 13.228 1.00 97.25 180 LEU A CA 1
ATOM 1409 C C . LEU A 1 180 ? -9.505 3.955 13.044 1.00 97.25 180 LEU A C 1
ATOM 1411 O O . LEU A 1 180 ? -10.074 4.482 12.087 1.00 97.25 180 LEU A O 1
ATOM 1415 N N . PHE A 1 181 ? -8.799 4.654 13.928 1.00 95.25 181 PHE A N 1
ATOM 1416 C CA . PHE A 1 181 ? -8.670 6.111 13.884 1.00 95.25 181 PHE A CA 1
ATOM 1417 C C . PHE A 1 181 ? -7.344 6.580 14.462 1.00 95.25 181 PHE A C 1
ATOM 1419 O O . PHE A 1 181 ? -6.739 5.896 15.288 1.00 95.25 181 PHE A O 1
ATOM 1426 N N . TYR A 1 182 ? -6.909 7.759 14.029 1.00 92.19 182 TYR A N 1
ATOM 1427 C CA . TYR A 1 182 ? 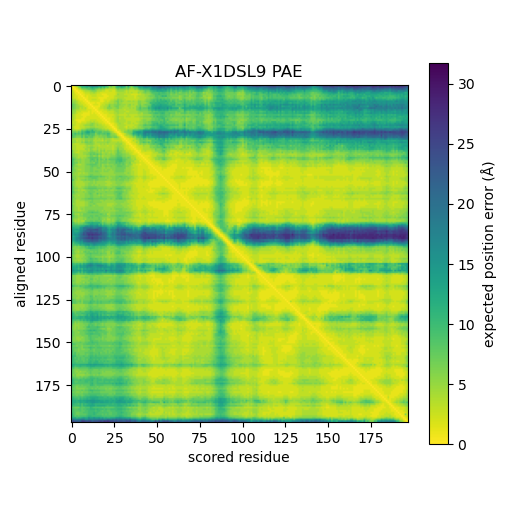-5.724 8.408 14.568 1.00 92.19 182 TYR A CA 1
ATOM 1428 C C . TYR A 1 182 ? -6.014 8.999 15.954 1.00 92.19 182 TYR A C 1
ATOM 1430 O O . TYR A 1 182 ? -7.002 9.708 16.152 1.00 92.19 182 TYR A O 1
ATOM 1438 N N . PHE A 1 183 ? -5.155 8.687 16.919 1.00 92.19 183 PHE A N 1
ATOM 1439 C CA . PHE A 1 183 ? -5.253 9.106 18.308 1.00 92.19 183 PHE A CA 1
ATOM 1440 C C . PHE A 1 183 ? -4.082 10.028 18.659 1.00 92.19 183 PHE A C 1
ATOM 1442 O O . PHE A 1 183 ? -2.951 9.581 18.854 1.00 92.19 183 PHE A O 1
ATOM 1449 N N . PHE A 1 184 ? -4.390 11.321 18.760 1.00 87.88 184 PHE A N 1
ATOM 1450 C CA . PHE A 1 184 ? -3.405 12.397 18.868 1.00 87.88 184 PHE A CA 1
ATOM 1451 C C . PHE A 1 184 ? -2.470 12.269 20.080 1.00 87.88 184 PHE A C 1
ATOM 1453 O O . PHE A 1 184 ? -1.268 12.454 19.930 1.00 87.88 184 PHE A O 1
ATOM 1460 N N . ASP A 1 185 ? -2.983 11.892 21.258 1.00 91.56 185 ASP A N 1
ATOM 1461 C CA . ASP A 1 185 ? -2.172 11.880 22.489 1.00 91.56 185 ASP A CA 1
ATOM 1462 C C . ASP A 1 185 ? -0.999 10.885 22.438 1.00 91.56 185 ASP A C 1
ATOM 1464 O O . ASP A 1 185 ? -0.009 11.059 23.148 1.00 91.56 185 ASP A O 1
ATOM 1468 N N . ASN A 1 186 ? -1.104 9.842 21.606 1.00 87.62 186 ASN A N 1
ATOM 1469 C CA . ASN A 1 186 ? -0.069 8.816 21.469 1.00 87.62 186 ASN A CA 1
ATOM 1470 C C . ASN A 1 186 ? 0.606 8.821 20.088 1.00 87.62 186 ASN A C 1
ATOM 1472 O O . ASN A 1 186 ? 1.417 7.927 19.845 1.00 87.62 186 ASN A O 1
ATOM 1476 N N . ASP A 1 187 ? 0.254 9.759 19.199 1.00 87.06 187 ASP A N 1
ATOM 1477 C CA . ASP A 1 187 ? 0.750 9.823 17.813 1.00 87.06 187 ASP A CA 1
ATOM 1478 C C . ASP A 1 187 ? 0.688 8.452 17.103 1.00 87.06 187 ASP A C 1
ATOM 1480 O O . ASP A 1 187 ? 1.657 7.931 16.543 1.00 87.06 187 ASP A O 1
ATOM 1484 N N . ASN A 1 188 ? -0.462 7.780 17.221 1.00 89.94 188 ASN A N 1
ATOM 1485 C CA . ASN A 1 188 ? -0.672 6.463 16.629 1.00 89.94 188 ASN A CA 1
ATOM 1486 C C . ASN A 1 188 ? -2.131 6.216 16.257 1.00 89.94 188 ASN A C 1
ATOM 1488 O O . ASN A 1 188 ? -3.029 6.949 16.659 1.00 89.94 188 ASN A O 1
ATOM 1492 N N . TYR A 1 189 ? -2.381 5.162 15.488 1.00 94.25 189 TYR A N 1
ATOM 1493 C CA . TYR A 1 189 ? -3.741 4.711 15.229 1.00 94.25 189 TYR A CA 1
ATOM 1494 C C . TYR A 1 189 ? -4.170 3.697 16.285 1.00 94.25 189 TYR A C 1
ATOM 1496 O O . TYR A 1 189 ? -3.425 2.784 16.646 1.00 94.25 189 TYR A O 1
ATOM 1504 N N . LYS A 1 190 ? -5.412 3.829 16.748 1.00 94.94 190 LYS A N 1
ATOM 1505 C CA . LYS A 1 190 ? -6.063 2.887 17.659 1.00 94.94 190 LYS A CA 1
ATOM 1506 C C . LYS A 1 190 ? -7.227 2.202 16.972 1.00 94.94 190 LYS A C 1
ATOM 1508 O O . LYS A 1 190 ? -7.888 2.785 16.118 1.00 94.94 190 LYS A O 1
ATOM 1513 N N . SER A 1 191 ? -7.464 0.957 17.378 1.00 96.06 191 SER A N 1
ATOM 1514 C CA . SER A 1 191 ? -8.586 0.155 16.910 1.00 96.06 191 SER A CA 1
ATOM 1515 C C . SER A 1 191 ? -9.508 -0.246 18.062 1.00 96.06 191 SER A C 1
ATOM 1517 O O . SER A 1 191 ? -9.092 -0.988 18.959 1.00 96.06 191 SER A O 1
ATOM 1519 N N . THR A 1 192 ? -10.763 0.199 18.000 1.00 95.56 192 THR A N 1
ATOM 1520 C CA . THR A 1 192 ? -11.804 -0.049 19.009 1.00 95.56 192 THR A CA 1
ATOM 1521 C C . THR A 1 192 ? -12.856 -1.019 18.475 1.00 95.56 192 THR A C 1
ATOM 1523 O O . THR A 1 192 ? -13.170 -1.008 17.288 1.00 95.56 192 THR A O 1
ATOM 1526 N N . ASP A 1 193 ? -13.378 -1.894 19.337 1.00 96.31 193 ASP A N 1
ATOM 1527 C CA . ASP A 1 193 ? -14.479 -2.805 19.003 1.00 96.31 193 ASP A CA 1
ATOM 1528 C C . ASP A 1 193 ? -15.821 -2.077 19.145 1.00 96.31 193 ASP A C 1
ATOM 1530 O O . ASP A 1 193 ? -16.177 -1.652 20.240 1.00 96.31 193 ASP A O 1
ATOM 1534 N N . MET A 1 194 ? -16.561 -1.954 18.044 1.00 95.00 194 MET A N 1
ATOM 1535 C CA . MET A 1 194 ? -17.865 -1.282 17.997 1.00 95.00 194 MET A CA 1
ATOM 1536 C C . MET A 1 194 ? -19.035 -2.232 18.274 1.00 95.00 194 MET A C 1
ATOM 1538 O O . MET A 1 194 ? -20.189 -1.813 18.276 1.00 95.00 194 MET A O 1
ATOM 1542 N N . THR A 1 195 ? -18.755 -3.524 18.465 1.00 93.12 195 THR A N 1
ATOM 1543 C CA . THR A 1 195 ? -19.761 -4.547 18.792 1.00 93.12 195 THR A CA 1
ATOM 1544 C C . THR A 1 195 ? -19.856 -4.835 20.286 1.00 93.12 195 THR A C 1
ATOM 1546 O O . THR A 1 195 ? -20.795 -5.501 20.720 1.00 93.12 195 THR A O 1
ATOM 1549 N N . ALA A 1 196 ? -18.902 -4.332 21.071 1.00 82.88 196 ALA A N 1
ATOM 1550 C CA . ALA A 1 196 ? -18.964 -4.354 22.522 1.00 82.88 196 ALA A CA 1
ATOM 1551 C C . ALA A 1 196 ? -19.861 -3.200 23.000 1.00 82.88 196 ALA A C 1
ATOM 1553 O O . ALA A 1 196 ? -19.505 -2.034 22.839 1.00 82.88 196 ALA A O 1
ATOM 1554 N N . LEU A 1 197 ? -21.034 -3.548 23.537 1.00 64.75 197 LEU A N 1
ATOM 1555 C CA . LEU A 1 197 ? -21.972 -2.632 24.195 1.00 64.75 197 LEU A CA 1
ATOM 1556 C C . LEU A 1 197 ? -21.755 -2.628 25.710 1.00 64.75 197 LEU A C 1
ATOM 1558 O O . LEU A 1 197 ? -21.461 -3.719 26.255 1.00 64.75 197 LEU A O 1
#

Solvent-accessible surface area (backbone atoms only — not comparable to full-atom values): 11534 Å² total; per-residue (Å²): 129,85,77,41,47,62,48,78,77,44,84,77,53,102,88,41,70,43,64,49,78,77,38,72,63,80,71,66,90,94,65,88,74,90,80,79,82,76,78,88,60,51,100,89,30,50,63,80,38,77,54,61,51,91,59,16,31,31,38,28,21,27,86,93,41,32,45,34,35,38,31,20,14,56,80,39,65,87,42,56,53,56,42,40,86,84,54,98,68,88,60,71,44,66,46,70,51,24,7,35,74,48,64,60,81,62,99,57,101,37,43,55,35,43,75,47,65,66,100,40,45,34,36,29,12,48,63,18,31,32,33,40,42,22,89,84,73,54,78,70,23,66,91,35,62,44,57,43,80,52,46,68,77,13,25,30,87,47,91,63,48,77,58,92,80,34,38,37,38,39,26,46,86,76,80,41,47,29,39,36,33,77,38,76,97,72,77,41,48,46,76,44,65,72,69,71,128

Organism: NCBI:txid412755

Radius of gyration: 19.65 Å; Cα contacts (8 Å, |Δi|>4): 419; chains: 1; bounding box: 50×37×52 Å

Mean predicted aligned error: 6.59 Å